Protein AF-A0A973X519-F1 (afdb_monomer)

Structure (mmCIF, N/CA/C/O backbone):
data_AF-A0A973X519-F1
#
_entry.id   AF-A0A973X519-F1
#
loop_
_atom_site.group_PDB
_atom_site.id
_atom_site.type_symbol
_atom_site.label_atom_id
_atom_site.label_alt_id
_atom_site.label_comp_id
_atom_site.label_asym_id
_atom_site.label_entity_id
_atom_site.label_seq_id
_atom_site.pdbx_PDB_ins_code
_atom_site.Cartn_x
_atom_site.Cartn_y
_atom_site.Cartn_z
_atom_site.occupancy
_atom_site.B_iso_or_equiv
_atom_site.auth_seq_id
_atom_site.auth_comp_id
_atom_site.auth_asym_id
_atom_site.auth_atom_id
_atom_site.pdbx_PDB_model_num
ATOM 1 N N . MET A 1 1 ? -62.799 -2.138 -12.308 1.00 40.12 1 MET A N 1
ATOM 2 C CA . MET A 1 1 ? -61.856 -1.007 -12.442 1.00 40.12 1 MET A CA 1
ATOM 3 C C . MET A 1 1 ? -60.571 -1.542 -13.060 1.00 40.12 1 MET A C 1
ATOM 5 O O . MET A 1 1 ? -60.208 -2.663 -12.722 1.00 40.12 1 MET A O 1
ATOM 9 N N . PRO A 1 2 ? -59.975 -0.828 -14.024 1.00 39.62 2 PRO A N 1
ATOM 10 C CA . PRO A 1 2 ? -58.904 -1.334 -14.878 1.00 39.62 2 PRO A CA 1
ATOM 11 C C . PRO A 1 2 ? -57.558 -1.377 -14.144 1.00 39.62 2 PRO A C 1
ATOM 13 O O . PRO A 1 2 ? -57.282 -0.536 -13.290 1.00 39.62 2 PRO A O 1
ATOM 16 N N . ALA A 1 3 ? -56.726 -2.356 -14.501 1.00 38.19 3 ALA A N 1
ATOM 17 C CA . ALA A 1 3 ? -55.327 -2.432 -14.102 1.00 38.19 3 ALA A CA 1
ATOM 18 C C . ALA A 1 3 ? -54.535 -1.301 -14.782 1.00 38.19 3 ALA A C 1
ATOM 20 O O . ALA A 1 3 ? -54.567 -1.167 -16.005 1.00 38.19 3 ALA A O 1
ATOM 21 N N . GLY A 1 4 ? -53.862 -0.472 -13.981 1.00 35.44 4 GLY A N 1
ATOM 22 C CA . GLY A 1 4 ? -52.927 0.545 -14.462 1.00 35.44 4 GLY A CA 1
ATOM 23 C C . GLY A 1 4 ? -51.593 -0.075 -14.908 1.00 35.44 4 GLY A C 1
ATOM 24 O O . GLY A 1 4 ? -51.236 -1.154 -14.430 1.00 35.44 4 GLY A O 1
ATOM 25 N N . PRO A 1 5 ? -50.859 0.576 -15.827 1.00 44.75 5 PRO A N 1
ATOM 26 C CA . PRO A 1 5 ? -49.651 0.025 -16.427 1.00 44.75 5 PRO A CA 1
ATOM 27 C C . PRO A 1 5 ? -48.468 0.043 -15.451 1.00 44.75 5 PRO A C 1
ATOM 29 O O . PRO A 1 5 ? -48.321 0.948 -14.630 1.00 44.75 5 PRO A O 1
ATOM 32 N N . GLY A 1 6 ? -47.649 -1.006 -15.558 1.00 36.41 6 GLY A N 1
ATOM 33 C CA . GLY A 1 6 ? -46.532 -1.328 -14.679 1.00 36.41 6 GLY A CA 1
ATOM 34 C C . GLY A 1 6 ? -45.432 -0.268 -14.604 1.00 36.41 6 GLY A C 1
ATOM 35 O O . GLY A 1 6 ? -45.165 0.476 -15.546 1.00 36.41 6 GLY A O 1
ATOM 36 N N . GLY A 1 7 ? -44.793 -0.238 -13.435 1.00 30.11 7 GLY A N 1
ATOM 37 C CA . GLY A 1 7 ? -43.673 0.634 -13.113 1.00 30.11 7 GLY A CA 1
ATOM 38 C C . GLY A 1 7 ? -42.408 0.336 -13.921 1.00 30.11 7 GLY A C 1
ATOM 39 O O . GLY A 1 7 ? -42.106 -0.802 -14.270 1.00 30.11 7 GLY A O 1
ATOM 40 N N . VAL A 1 8 ? -41.643 1.401 -14.154 1.00 40.38 8 VAL A N 1
ATOM 41 C CA . VAL A 1 8 ? -40.408 1.490 -14.957 1.00 40.38 8 VAL A CA 1
ATOM 42 C C . VAL A 1 8 ? -39.167 0.965 -14.198 1.00 40.38 8 VAL A C 1
ATOM 44 O O . VAL A 1 8 ? -38.039 1.338 -14.487 1.00 40.38 8 VAL A O 1
ATOM 47 N N . PHE A 1 9 ? -39.337 0.067 -13.227 1.00 36.81 9 PHE A N 1
ATOM 48 C CA . PHE A 1 9 ? -38.228 -0.462 -12.420 1.00 36.81 9 PHE A CA 1
ATOM 49 C C . PHE A 1 9 ? -38.252 -1.994 -12.382 1.00 36.81 9 PHE A C 1
ATOM 51 O O . PHE A 1 9 ? -38.554 -2.610 -11.365 1.00 36.81 9 PHE A O 1
ATOM 58 N N . GLY A 1 10 ? -37.945 -2.608 -13.526 1.00 32.31 10 GLY A N 1
ATOM 59 C CA . GLY A 1 10 ? -37.459 -3.990 -13.598 1.00 32.31 10 GLY A CA 1
ATOM 60 C C . GLY A 1 10 ? -35.921 -4.023 -13.628 1.00 32.31 10 GLY A C 1
ATOM 61 O O . GLY A 1 10 ? -35.308 -3.026 -14.017 1.00 32.31 10 GLY A O 1
ATOM 62 N N . PRO A 1 11 ? -35.273 -5.141 -13.242 1.00 35.50 11 PRO A N 1
ATOM 63 C CA . PRO A 1 11 ? -33.820 -5.298 -13.249 1.00 35.50 11 PRO A CA 1
ATOM 64 C C . PRO A 1 11 ? -33.332 -5.449 -14.695 1.00 35.50 11 PRO A C 1
ATOM 66 O O . PRO A 1 11 ? -33.144 -6.545 -15.211 1.00 35.50 11 PRO A O 1
ATOM 69 N N . GLY A 1 12 ? -33.194 -4.319 -15.373 1.00 33.12 12 GLY A N 1
ATOM 70 C CA . GLY A 1 12 ? -32.741 -4.216 -16.751 1.00 33.12 12 GLY A CA 1
ATOM 71 C C . GLY A 1 12 ? -31.972 -2.919 -16.916 1.00 33.12 12 GLY A C 1
ATOM 72 O O . GLY A 1 12 ? -32.432 -2.002 -17.588 1.00 33.12 12 GLY A O 1
ATOM 73 N N . GLY A 1 13 ? -30.813 -2.822 -16.259 1.00 36.00 13 GLY A N 1
ATOM 74 C CA . GLY A 1 13 ? -29.811 -1.843 -16.671 1.00 36.00 13 GLY A CA 1
ATOM 75 C C . GLY A 1 13 ? -29.413 -2.109 -18.131 1.00 36.00 13 GLY A C 1
ATOM 76 O O . GLY A 1 13 ? -29.523 -3.255 -18.578 1.00 36.00 13 GLY A O 1
ATOM 77 N N . PRO A 1 14 ? -28.994 -1.084 -18.894 1.00 38.59 14 PRO A N 1
ATOM 78 C CA . PRO A 1 14 ? -28.621 -1.244 -20.295 1.00 38.59 14 PRO A CA 1
ATOM 79 C C . PRO A 1 14 ? -27.597 -2.372 -20.432 1.00 38.59 14 PRO A C 1
ATOM 81 O O . PRO A 1 14 ? -26.503 -2.307 -19.872 1.00 38.59 14 PRO A O 1
ATOM 84 N N . GLY A 1 15 ? -27.994 -3.430 -21.141 1.00 37.59 15 GLY A N 1
ATOM 85 C CA . GLY A 1 15 ? -27.147 -4.575 -21.424 1.00 37.59 15 GLY A CA 1
ATOM 86 C C . GLY A 1 15 ? -25.959 -4.122 -22.256 1.00 37.59 15 GLY A C 1
ATOM 87 O O . GLY A 1 15 ? -26.078 -3.918 -23.462 1.00 37.59 15 GLY A O 1
ATOM 88 N N . VAL A 1 16 ? -24.815 -3.948 -21.605 1.00 51.56 16 VAL A N 1
ATOM 89 C CA . VAL A 1 16 ? -23.528 -3.879 -22.287 1.00 51.56 16 VAL A CA 1
ATOM 90 C C . VAL A 1 16 ? -23.300 -5.243 -22.931 1.00 51.56 16 VAL A C 1
ATOM 92 O O . VAL A 1 16 ? -23.074 -6.240 -22.247 1.00 51.56 16 VAL A O 1
ATOM 95 N N . GLY A 1 17 ? -23.453 -5.302 -24.255 1.00 53.38 17 GLY A N 1
ATOM 96 C CA . GLY A 1 17 ? -23.062 -6.466 -25.045 1.00 53.38 17 GLY A CA 1
ATOM 97 C C . GLY A 1 17 ? -21.564 -6.771 -24.890 1.00 53.38 17 GLY A C 1
ATOM 98 O O . GLY A 1 17 ? -20.831 -5.987 -24.281 1.00 53.38 17 GLY A O 1
ATOM 99 N N . PRO A 1 18 ? -21.085 -7.909 -25.422 1.00 56.91 18 PRO A N 1
ATOM 100 C CA . PRO A 1 18 ? -19.665 -8.239 -25.384 1.00 56.91 18 PRO A CA 1
ATOM 101 C C . PRO A 1 18 ? -18.844 -7.106 -26.015 1.00 56.91 18 PRO A C 1
ATOM 103 O O . PRO A 1 18 ? -19.082 -6.725 -27.159 1.00 56.91 18 PRO A O 1
ATOM 106 N N . ILE A 1 19 ? -17.896 -6.567 -25.245 1.00 60.03 19 ILE A N 1
ATOM 107 C CA . ILE A 1 19 ? -16.986 -5.502 -25.678 1.00 60.03 19 ILE A CA 1
ATOM 108 C C . ILE A 1 19 ? -16.153 -6.033 -26.845 1.00 60.03 19 ILE A C 1
ATOM 110 O O . ILE A 1 19 ? -15.500 -7.073 -26.724 1.00 60.03 19 ILE A O 1
ATOM 114 N N . THR A 1 20 ? -16.172 -5.331 -27.975 1.00 70.75 20 THR A N 1
ATOM 115 C CA . THR A 1 20 ? -15.393 -5.718 -29.155 1.00 70.75 20 THR A CA 1
ATOM 116 C C . THR A 1 20 ? -13.989 -5.103 -29.124 1.00 70.75 20 THR A C 1
ATOM 118 O O . THR A 1 20 ? -13.717 -4.136 -28.409 1.00 70.75 20 THR A O 1
ATOM 121 N N . GLY A 1 21 ? -13.070 -5.632 -29.938 1.00 62.91 21 GLY A N 1
ATOM 122 C CA . GLY A 1 21 ? -11.735 -5.039 -30.102 1.00 62.91 21 GLY A CA 1
ATOM 123 C C . GLY A 1 21 ? -11.751 -3.622 -30.703 1.00 62.91 21 GLY A C 1
ATOM 124 O O . GLY A 1 21 ? -10.804 -2.861 -30.501 1.00 62.91 21 GLY A O 1
ATOM 125 N N . GLU A 1 22 ? -12.817 -3.238 -31.411 1.00 68.69 22 GLU A N 1
ATOM 126 C CA . GLU A 1 22 ? -12.982 -1.889 -31.971 1.00 68.69 22 GLU A CA 1
ATOM 127 C C . GLU A 1 22 ? -13.436 -0.878 -30.917 1.00 68.69 22 GLU A C 1
ATOM 129 O O . GLU A 1 22 ? -12.896 0.230 -30.879 1.00 68.69 22 GLU A O 1
ATOM 134 N N . ASP A 1 23 ? -14.331 -1.279 -30.007 1.00 63.84 23 ASP A N 1
ATOM 135 C CA . ASP A 1 23 ? -14.701 -0.472 -28.835 1.00 63.84 23 ASP A CA 1
ATOM 136 C C . ASP A 1 23 ? -13.464 -0.174 -27.986 1.00 63.84 23 ASP A C 1
ATOM 138 O O . ASP A 1 23 ? -13.232 0.962 -27.578 1.00 63.84 23 ASP A O 1
ATOM 142 N N . LEU A 1 24 ? -12.603 -1.181 -27.813 1.00 59.28 24 LEU A N 1
ATOM 143 C CA . LEU A 1 24 ? -11.332 -1.041 -27.116 1.00 59.28 24 LEU A CA 1
ATOM 144 C C . LEU A 1 24 ? -10.397 -0.041 -27.800 1.00 59.28 24 LEU A C 1
ATOM 146 O O . LEU A 1 24 ? -9.853 0.847 -27.143 1.00 59.28 24 LEU A O 1
ATOM 150 N N . LYS A 1 25 ? -10.190 -0.177 -29.114 1.00 62.16 25 LYS A N 1
ATOM 151 C CA . LYS A 1 25 ? -9.314 0.731 -29.862 1.00 62.16 25 LYS A CA 1
ATOM 152 C C . LYS A 1 25 ? -9.811 2.170 -29.750 1.00 62.16 25 LYS A C 1
ATOM 154 O O . LYS A 1 25 ? -9.000 3.066 -29.543 1.00 62.16 25 LYS A O 1
ATOM 159 N N . LYS A 1 26 ? -11.131 2.366 -29.809 1.00 67.88 26 LYS A N 1
ATOM 160 C CA . LYS A 1 26 ? -11.778 3.667 -29.639 1.00 67.88 26 LYS A CA 1
ATOM 161 C C . LYS A 1 26 ? -11.573 4.230 -28.228 1.00 67.88 26 LYS A C 1
ATOM 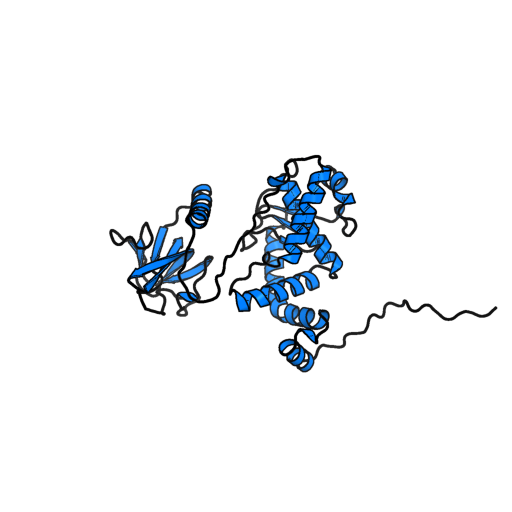163 O O . LYS A 1 26 ? -11.183 5.389 -28.111 1.00 67.88 26 LYS A O 1
ATOM 168 N N . CYS A 1 27 ? -11.713 3.406 -27.186 1.00 60.91 27 CYS A N 1
ATOM 169 C CA . CYS A 1 27 ? -11.446 3.812 -25.801 1.00 60.91 27 CYS A CA 1
ATOM 170 C C . CYS A 1 27 ? -9.983 4.165 -25.537 1.00 60.91 27 CYS A C 1
ATOM 172 O O . CYS A 1 27 ? -9.704 5.096 -24.790 1.00 60.91 27 CYS A O 1
ATOM 174 N N . LEU A 1 28 ? -9.041 3.437 -26.138 1.00 57.31 28 LEU A N 1
ATOM 175 C CA . LEU A 1 28 ? -7.616 3.730 -25.987 1.00 57.31 28 LEU A CA 1
ATOM 176 C C . LEU A 1 28 ? -7.222 5.037 -26.688 1.00 57.31 28 LEU A C 1
ATOM 178 O O . LEU A 1 28 ? -6.307 5.718 -26.236 1.00 57.31 28 LEU A O 1
ATOM 182 N N . THR A 1 29 ? -7.905 5.392 -27.780 1.00 61.47 29 THR A N 1
ATOM 183 C CA . THR A 1 29 ? -7.652 6.641 -28.515 1.00 61.47 29 THR A CA 1
ATOM 184 C C . THR A 1 29 ? -8.408 7.850 -27.968 1.00 61.47 29 THR A C 1
ATOM 186 O O . THR A 1 29 ? -7.929 8.968 -28.128 1.00 61.47 29 THR A O 1
ATOM 189 N N . ASP A 1 30 ? -9.563 7.645 -27.332 1.00 63.66 30 ASP A N 1
ATOM 190 C CA . ASP A 1 30 ? -10.366 8.699 -26.704 1.00 63.66 30 ASP A CA 1
ATOM 191 C C . ASP A 1 30 ? -11.003 8.188 -25.394 1.00 63.66 30 ASP A C 1
ATOM 193 O O . ASP A 1 30 ? -12.165 7.758 -25.383 1.00 63.66 30 ASP A O 1
ATOM 197 N N . PRO A 1 31 ? -10.254 8.222 -24.274 1.00 56.22 31 PRO A N 1
ATOM 198 C CA . PRO A 1 31 ? -10.696 7.692 -22.982 1.00 56.22 31 PRO A CA 1
ATOM 199 C C . PRO A 1 31 ? -11.967 8.352 -22.438 1.00 56.22 31 PRO A C 1
ATOM 201 O O . PRO A 1 31 ? -12.719 7.719 -21.699 1.00 56.22 31 PRO A O 1
ATOM 204 N N . ASN A 1 32 ? -12.233 9.603 -22.826 1.00 60.50 32 ASN A N 1
ATOM 205 C CA . ASN A 1 32 ? -13.407 10.358 -22.385 1.00 60.50 32 ASN A CA 1
ATOM 206 C C . ASN A 1 32 ? -14.695 9.911 -23.095 1.00 60.50 32 ASN A C 1
ATOM 208 O O . ASN A 1 32 ? -15.791 10.238 -22.642 1.00 60.50 32 ASN A O 1
ATOM 212 N N . SER A 1 33 ? -14.576 9.171 -24.202 1.00 63.31 33 SER A N 1
ATOM 213 C CA . SER A 1 33 ? -15.715 8.699 -24.999 1.00 63.31 33 SER A CA 1
ATOM 214 C C . SER A 1 33 ? -16.312 7.373 -24.521 1.00 63.31 33 SER A C 1
ATOM 216 O O . SER A 1 33 ? -17.356 6.953 -25.025 1.00 63.31 33 SER A O 1
ATOM 218 N N . CYS A 1 34 ? -15.678 6.709 -23.553 1.00 66.38 34 CYS A N 1
ATOM 219 C CA . CYS A 1 34 ? -16.103 5.397 -23.089 1.00 66.38 34 CYS A CA 1
ATOM 220 C C . CYS A 1 34 ? -16.817 5.456 -21.746 1.00 66.38 34 CYS A C 1
ATOM 222 O O . CYS A 1 34 ? -16.384 6.125 -20.810 1.00 66.38 34 CYS A O 1
ATOM 224 N N . ALA A 1 35 ? -17.897 4.679 -21.627 1.00 66.12 35 ALA A N 1
ATOM 225 C CA . ALA A 1 35 ? -18.466 4.382 -20.324 1.00 66.12 35 ALA A CA 1
ATOM 226 C C . ALA A 1 35 ? -17.362 3.751 -19.460 1.00 66.12 35 ALA A C 1
ATOM 228 O O . ALA A 1 35 ? -16.699 2.807 -19.898 1.00 66.12 35 ALA A O 1
ATOM 229 N N . SER A 1 36 ? -17.169 4.257 -18.241 1.00 56.56 36 SER A N 1
ATOM 230 C CA . SER A 1 36 ? -16.150 3.787 -17.284 1.00 56.56 36 SER A CA 1
ATOM 231 C C . SER A 1 36 ? -16.154 2.262 -17.099 1.00 56.56 36 SER A C 1
ATOM 233 O O . SER A 1 36 ? -15.118 1.649 -16.839 1.00 56.56 36 SER A O 1
ATOM 235 N N . VAL A 1 37 ? -17.308 1.632 -17.320 1.00 56.56 37 VAL A N 1
ATOM 236 C CA . VAL A 1 37 ? -17.537 0.182 -17.290 1.00 56.56 37 VAL A CA 1
ATOM 237 C C . VAL A 1 37 ? -16.765 -0.580 -18.387 1.00 56.56 37 VAL A C 1
ATOM 239 O O . VAL A 1 37 ? -16.292 -1.685 -18.143 1.00 56.56 37 VAL A O 1
ATOM 242 N N . VAL A 1 38 ? -16.578 -0.003 -19.581 1.00 59.12 38 VAL A N 1
ATOM 243 C CA . VAL A 1 38 ? -15.880 -0.654 -20.712 1.00 59.12 38 VAL A CA 1
ATOM 244 C C . VAL A 1 38 ? -14.365 -0.641 -20.507 1.00 59.12 38 VAL A C 1
ATOM 246 O O . VAL A 1 38 ? -13.699 -1.664 -20.673 1.00 59.12 38 VAL A O 1
ATOM 249 N N . VAL A 1 39 ? -13.823 0.503 -20.080 1.00 57.28 39 VAL A N 1
ATOM 250 C CA . VAL A 1 39 ? -12.389 0.656 -19.792 1.00 57.28 39 VAL A CA 1
ATOM 251 C C . VAL A 1 39 ? -11.988 -0.203 -18.593 1.00 57.28 39 VAL A C 1
ATOM 253 O O . VAL A 1 39 ? -10.985 -0.909 -18.663 1.00 57.28 39 VAL A O 1
ATOM 256 N N . SER A 1 40 ? -12.795 -0.214 -17.526 1.00 59.06 40 SER A N 1
ATOM 257 C CA . SER A 1 40 ? -12.527 -1.036 -16.339 1.00 59.06 40 SER A CA 1
ATOM 258 C C . SER A 1 40 ? -12.652 -2.535 -16.620 1.00 59.06 40 SER A C 1
ATOM 260 O O . SER A 1 40 ? -11.792 -3.293 -16.183 1.00 59.06 40 SER A O 1
ATOM 262 N N . GLY A 1 41 ? -13.646 -2.973 -17.400 1.00 65.56 41 GLY A N 1
ATOM 263 C CA . GLY A 1 41 ? -13.820 -4.386 -17.749 1.00 65.56 41 GLY A CA 1
ATOM 264 C C . GLY A 1 41 ? -12.641 -4.966 -18.538 1.00 65.56 41 GLY A C 1
ATOM 265 O O . GLY A 1 41 ? -12.122 -6.029 -18.189 1.00 65.56 41 GLY A O 1
ATOM 266 N N . PHE A 1 42 ? -12.169 -4.255 -19.567 1.00 68.00 42 PHE A N 1
ATOM 267 C CA . PHE A 1 42 ? -11.021 -4.713 -20.353 1.00 68.00 42 PHE A CA 1
ATOM 268 C C . PHE A 1 42 ? -9.701 -4.577 -19.590 1.00 68.00 42 PHE A C 1
ATOM 270 O O . PHE A 1 42 ? -8.941 -5.546 -19.531 1.00 68.00 42 PHE A O 1
ATOM 277 N N . ALA A 1 43 ? -9.434 -3.413 -18.984 1.00 64.88 43 ALA A N 1
ATOM 278 C CA . ALA A 1 43 ? -8.202 -3.197 -18.227 1.00 64.88 43 ALA A CA 1
ATOM 279 C C . ALA A 1 43 ? -8.058 -4.249 -17.125 1.00 64.88 43 ALA A C 1
ATOM 281 O O . ALA A 1 43 ? -6.990 -4.844 -16.990 1.00 64.88 43 ALA A O 1
ATOM 282 N N . TYR A 1 44 ? -9.159 -4.557 -16.428 1.00 69.38 44 TYR A N 1
ATOM 283 C CA . TYR A 1 44 ? -9.194 -5.641 -15.459 1.00 69.38 44 TYR A CA 1
ATOM 284 C C . TYR A 1 44 ? -8.869 -6.987 -16.100 1.00 69.38 44 TYR A C 1
ATOM 286 O O . TYR A 1 44 ? -8.023 -7.686 -15.574 1.00 69.38 44 TYR A O 1
ATOM 294 N N . SER A 1 45 ? -9.456 -7.355 -17.244 1.00 74.19 45 SER A N 1
ATOM 295 C CA . SER A 1 45 ? -9.190 -8.662 -17.874 1.00 74.19 45 SER A CA 1
ATOM 296 C C . SER A 1 45 ? -7.713 -8.905 -18.225 1.00 74.19 45 SER A C 1
ATOM 298 O O . SER A 1 45 ? -7.239 -10.034 -18.114 1.00 74.19 45 SER A O 1
ATOM 300 N N . VAL A 1 46 ? -6.970 -7.853 -18.588 1.00 72.44 46 VAL A N 1
ATOM 301 C CA . VAL A 1 46 ? -5.536 -7.943 -18.909 1.00 72.44 46 VAL A CA 1
ATOM 302 C C . VAL A 1 46 ? -4.693 -8.148 -17.650 1.00 72.44 46 VAL A C 1
ATOM 304 O O . VAL A 1 46 ? -3.728 -8.911 -17.669 1.00 72.44 46 VAL A O 1
ATOM 307 N N . VAL A 1 47 ? -5.054 -7.485 -16.549 1.00 69.62 47 VAL A N 1
ATOM 308 C CA . VAL A 1 47 ? -4.315 -7.568 -15.277 1.00 69.62 47 VAL A CA 1
ATOM 309 C C . VAL A 1 47 ? -4.883 -8.611 -14.317 1.00 69.62 47 VAL A C 1
ATOM 311 O O . VAL A 1 47 ? -4.253 -8.893 -13.302 1.00 69.62 47 VAL A O 1
ATOM 314 N N . ALA A 1 48 ? -6.038 -9.204 -14.626 1.00 78.00 48 ALA A N 1
ATOM 315 C CA . ALA A 1 48 ? -6.764 -10.121 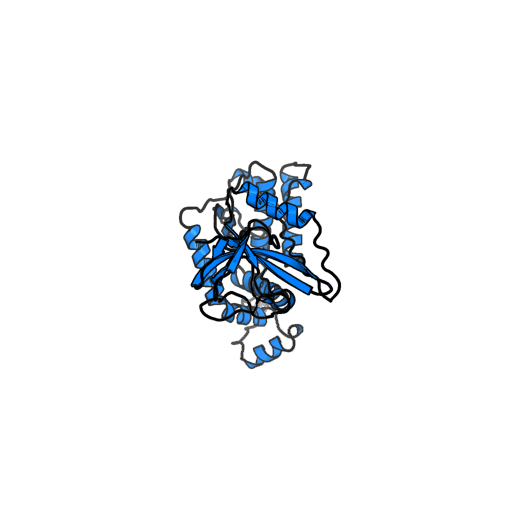-13.754 1.00 78.00 48 ALA A CA 1
ATOM 316 C C . ALA A 1 48 ? -5.888 -11.282 -13.275 1.00 78.00 48 ALA A C 1
ATOM 318 O O . ALA A 1 48 ? -5.887 -11.516 -12.075 1.00 78.00 48 ALA A O 1
ATOM 319 N N . PRO A 1 49 ? -5.059 -11.939 -14.114 1.00 75.44 49 PRO A N 1
ATOM 320 C CA . PRO A 1 49 ? -4.171 -12.992 -13.622 1.00 75.44 49 PRO A CA 1
ATOM 321 C C . PRO A 1 49 ? -3.162 -12.502 -12.571 1.00 75.44 49 PRO A C 1
ATOM 323 O O . PRO A 1 49 ? -2.899 -13.203 -11.599 1.00 75.44 49 PRO A O 1
ATOM 326 N N . ILE A 1 50 ? -2.615 -11.292 -12.743 1.00 71.50 50 ILE A N 1
ATOM 327 C CA . ILE A 1 50 ? -1.655 -10.687 -11.806 1.00 71.50 50 ILE A CA 1
ATOM 328 C C . ILE A 1 50 ? -2.368 -10.311 -10.506 1.00 71.50 50 ILE A C 1
ATOM 330 O O . ILE A 1 50 ? -1.879 -10.605 -9.418 1.00 71.50 50 ILE A O 1
ATOM 334 N N . VAL A 1 51 ? -3.544 -9.694 -10.629 1.00 77.94 51 VAL A N 1
ATOM 335 C CA . VAL A 1 51 ? -4.413 -9.352 -9.503 1.00 77.94 51 VAL A CA 1
ATOM 336 C C . VAL A 1 51 ? -4.796 -10.603 -8.725 1.00 77.94 51 VAL A C 1
ATOM 338 O O . VAL A 1 51 ? -4.598 -10.640 -7.521 1.00 77.94 51 VAL A O 1
ATOM 341 N N . ASP A 1 52 ? -5.294 -11.640 -9.388 1.00 81.38 52 ASP A N 1
ATOM 342 C CA . ASP A 1 52 ? -5.738 -12.877 -8.749 1.00 81.38 52 ASP A CA 1
ATOM 343 C C . ASP A 1 52 ? -4.566 -13.597 -8.068 1.00 81.38 52 ASP A C 1
ATOM 345 O O . ASP A 1 52 ? -4.714 -14.096 -6.952 1.00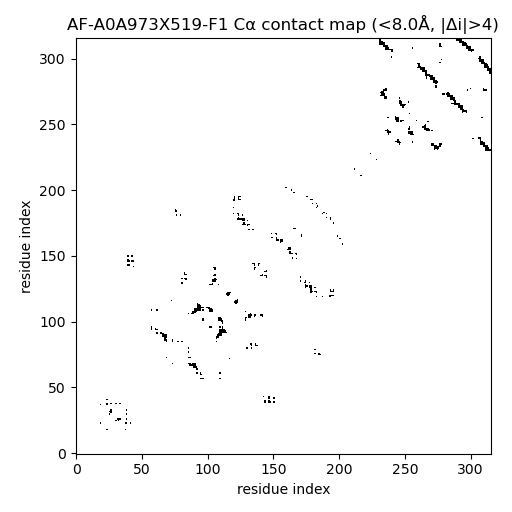 81.38 52 ASP A O 1
ATOM 349 N N . GLN A 1 53 ? -3.374 -13.590 -8.678 1.00 78.25 53 GLN A N 1
ATOM 350 C CA . GLN A 1 53 ? -2.159 -14.101 -8.042 1.00 78.25 53 GLN A CA 1
ATOM 351 C C . GLN A 1 53 ? -1.795 -13.297 -6.785 1.00 78.25 53 GLN A C 1
ATOM 353 O O . GLN A 1 53 ? -1.458 -13.885 -5.756 1.00 78.25 53 GLN A O 1
ATOM 358 N N . TYR A 1 54 ? -1.885 -11.968 -6.845 1.00 82.25 54 TYR A N 1
ATOM 359 C CA . TYR A 1 54 ? -1.620 -11.095 -5.706 1.00 82.25 54 TYR A CA 1
ATOM 360 C C . TYR A 1 54 ? -2.650 -11.277 -4.581 1.00 82.25 54 TYR A C 1
ATOM 362 O O . TYR A 1 54 ? -2.279 -11.435 -3.418 1.00 82.25 54 TYR A O 1
ATOM 370 N N . LEU A 1 55 ? -3.938 -11.365 -4.922 1.00 87.25 55 LEU A N 1
ATOM 371 C CA . LEU A 1 55 ? -5.019 -11.675 -3.987 1.00 87.25 55 LEU A CA 1
ATOM 372 C C . LEU A 1 55 ? -4.797 -13.034 -3.323 1.00 87.25 55 LEU A C 1
ATOM 374 O O . LEU A 1 55 ? -4.862 -13.137 -2.101 1.00 87.25 55 LEU A O 1
ATOM 378 N N . SER A 1 56 ? -4.465 -14.064 -4.106 1.00 87.25 56 SER A N 1
ATOM 379 C CA . SER A 1 56 ? -4.152 -15.392 -3.578 1.00 87.25 56 SER A CA 1
ATOM 380 C C . SER A 1 56 ? -2.948 -15.363 -2.633 1.00 87.25 56 SER A C 1
ATOM 382 O O . SER A 1 56 ? -2.944 -16.082 -1.633 1.00 87.25 56 SER A O 1
ATOM 384 N N . TYR A 1 57 ? -1.934 -14.546 -2.925 1.00 89.06 57 TYR A N 1
ATOM 385 C CA . TYR A 1 57 ? -0.766 -14.362 -2.066 1.00 89.06 57 TYR A CA 1
ATOM 386 C C . TYR A 1 57 ? -1.131 -13.706 -0.724 1.00 89.06 57 TYR A C 1
ATOM 388 O O . TYR A 1 57 ? -0.733 -14.208 0.330 1.00 89.06 57 TYR A O 1
ATOM 396 N N . LEU A 1 58 ? -1.933 -12.636 -0.735 1.00 92.00 58 LEU A N 1
ATOM 397 C CA . LEU A 1 58 ? -2.416 -11.985 0.489 1.00 92.00 58 LEU A CA 1
ATOM 398 C C . LEU A 1 58 ? -3.313 -12.920 1.314 1.00 92.00 58 LEU A C 1
ATOM 400 O O . LEU A 1 58 ? -3.114 -13.079 2.519 1.00 92.00 58 LEU A O 1
ATOM 404 N N . GLN A 1 59 ? -4.267 -13.589 0.663 1.00 96.19 59 GLN A N 1
ATOM 405 C CA . GLN A 1 59 ? -5.189 -14.524 1.312 1.00 96.19 59 GLN A CA 1
ATOM 406 C C . GLN A 1 59 ? -4.459 -15.724 1.925 1.00 96.19 59 GLN A C 1
ATOM 408 O O . GLN A 1 59 ? -4.795 -16.137 3.034 1.00 96.19 59 GLN A O 1
ATOM 413 N N . GLY A 1 60 ? -3.431 -16.247 1.250 1.00 96.75 60 GLY A N 1
ATOM 414 C CA . GLY A 1 60 ? -2.588 -17.319 1.778 1.00 96.75 60 GLY A CA 1
ATOM 415 C C . GLY A 1 60 ? -1.858 -16.919 3.063 1.00 96.75 60 GLY A C 1
ATOM 416 O O . GLY A 1 60 ? -1.818 -17.699 4.010 1.00 96.75 60 GLY A O 1
ATOM 417 N N . GLN A 1 61 ? -1.342 -15.688 3.139 1.00 97.50 61 GLN A N 1
ATOM 418 C CA . GLN A 1 61 ? -0.708 -15.166 4.356 1.00 97.50 61 GLN A CA 1
ATOM 419 C C . GLN A 1 61 ? -1.702 -14.894 5.490 1.00 97.50 61 GLN A C 1
ATOM 421 O O . GLN A 1 61 ? -1.353 -15.044 6.664 1.00 97.50 61 GLN A O 1
ATOM 426 N N . ALA A 1 62 ? -2.916 -14.458 5.149 1.00 98.12 62 ALA A N 1
ATOM 427 C CA . ALA A 1 62 ? -3.968 -14.142 6.109 1.00 98.12 62 ALA A CA 1
ATOM 428 C C . ALA A 1 62 ? -4.699 -15.388 6.639 1.00 98.12 62 ALA A C 1
ATOM 430 O O . ALA A 1 62 ? -5.396 -15.313 7.655 1.00 98.12 62 ALA A O 1
ATOM 431 N N . ALA A 1 63 ? -4.538 -16.544 5.988 1.00 97.38 63 ALA A N 1
ATOM 432 C CA . ALA A 1 63 ? -5.105 -17.806 6.442 1.00 97.38 63 ALA A CA 1
ATOM 433 C C . ALA A 1 63 ? -4.673 -18.111 7.890 1.00 97.38 63 ALA A C 1
ATOM 435 O O . ALA A 1 63 ? -3.490 -18.169 8.213 1.00 97.38 63 ALA A O 1
ATOM 436 N N . GLY A 1 64 ? -5.653 -18.271 8.784 1.00 97.69 64 GLY A N 1
ATOM 437 C CA . GLY A 1 64 ? -5.418 -18.479 10.218 1.00 97.69 64 GLY A CA 1
ATOM 438 C C . GLY A 1 64 ? -5.083 -17.217 11.029 1.00 97.69 64 GLY A C 1
ATOM 439 O O . GLY A 1 64 ? -4.938 -17.323 12.242 1.00 97.69 64 GLY A O 1
ATOM 440 N N . LYS A 1 65 ? -4.995 -16.033 10.403 1.00 98.06 65 LYS A N 1
ATOM 441 C CA . LYS A 1 65 ? -4.727 -14.741 11.070 1.00 98.06 65 LYS A CA 1
ATOM 442 C C . LYS A 1 65 ? -5.935 -13.800 11.133 1.00 98.06 65 LYS A C 1
ATOM 444 O O . LYS A 1 65 ? -5.830 -12.723 11.720 1.00 98.06 65 LYS A O 1
ATOM 449 N N . TRP A 1 66 ? -7.052 -14.183 10.514 1.00 98.44 66 TRP A N 1
ATOM 450 C CA . TRP A 1 66 ? -8.263 -13.368 10.466 1.00 98.44 66 TRP A CA 1
ATOM 451 C C . TRP A 1 66 ? -8.828 -13.090 11.859 1.00 98.44 66 TRP A C 1
ATOM 453 O O . TRP A 1 66 ? -9.060 -14.004 12.647 1.00 98.44 66 TRP A O 1
ATOM 463 N N . GLN A 1 67 ? -9.100 -11.817 12.114 1.00 98.62 67 GLN A N 1
ATOM 464 C CA . GLN A 1 67 ? -9.724 -11.298 13.321 1.00 98.62 67 GLN A CA 1
ATOM 465 C C . GLN A 1 67 ? -10.942 -10.456 12.934 1.00 98.62 67 GLN A C 1
ATOM 467 O O . GLN A 1 67 ? -10.921 -9.743 11.930 1.00 98.62 67 GLN A O 1
ATOM 472 N N . SER A 1 68 ? -12.003 -10.533 13.732 1.00 98.50 68 SER A N 1
ATOM 473 C CA . SER A 1 68 ? -13.138 -9.610 13.642 1.00 98.50 68 SER A CA 1
ATOM 474 C C . SER A 1 68 ? -12.798 -8.288 14.321 1.00 98.50 68 SER A C 1
ATOM 476 O O . SER A 1 68 ? -12.011 -8.259 15.270 1.00 98.50 68 SER A O 1
ATOM 478 N N . LEU A 1 69 ? -13.421 -7.196 13.876 1.00 98.19 69 LEU A N 1
ATOM 479 C CA . LEU A 1 69 ? -13.332 -5.930 14.600 1.00 98.19 69 LEU A CA 1
ATOM 480 C C . LEU A 1 69 ? -13.920 -6.086 16.015 1.00 98.19 69 LEU A C 1
ATOM 482 O O . LEU A 1 69 ? -14.966 -6.722 16.166 1.00 98.19 69 LEU A O 1
ATOM 486 N N . PRO A 1 70 ? -13.287 -5.523 17.063 1.00 98.12 70 PRO A N 1
ATOM 487 C CA . PRO A 1 70 ? -13.854 -5.579 18.403 1.00 98.12 70 PRO A CA 1
ATOM 488 C C . PRO A 1 70 ? -15.212 -4.882 18.465 1.00 98.12 70 PRO A C 1
ATOM 490 O O . PRO A 1 70 ? -15.377 -3.778 17.947 1.00 98.12 70 PRO A O 1
ATOM 493 N N . GLU A 1 71 ? -16.156 -5.479 19.186 1.00 98.06 71 GLU A N 1
ATOM 494 C CA . GLU A 1 71 ? -17.517 -4.950 19.333 1.00 98.06 71 GLU A CA 1
ATOM 495 C C . GLU A 1 71 ? -17.526 -3.525 19.917 1.00 98.06 71 GLU A C 1
ATOM 497 O O . GLU A 1 71 ? -18.311 -2.670 19.513 1.00 98.06 71 GLU A O 1
ATOM 502 N N . SER A 1 72 ? -16.592 -3.218 20.822 1.00 97.00 72 SER A N 1
ATOM 503 C CA . SER A 1 72 ? -16.410 -1.866 21.363 1.00 97.00 72 SER A CA 1
ATOM 504 C C . SER A 1 72 ? -15.997 -0.842 20.303 1.00 97.00 72 SER A C 1
ATOM 506 O O . SER A 1 72 ? -16.391 0.316 20.395 1.00 97.00 72 SER A O 1
ATOM 508 N N . VAL A 1 73 ? -15.229 -1.253 19.292 1.00 97.62 73 VAL A N 1
ATOM 509 C CA . VAL A 1 73 ? -14.834 -0.396 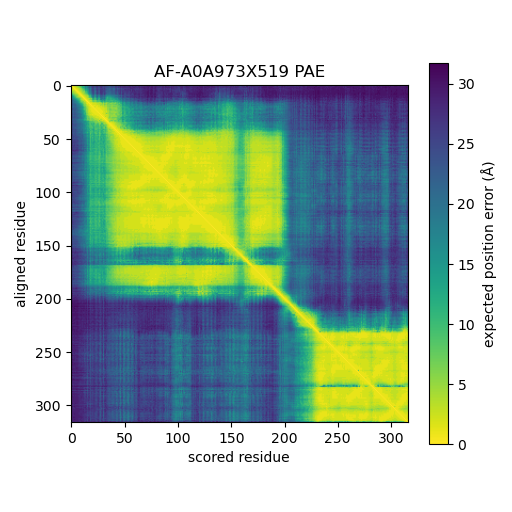18.167 1.00 97.62 73 VAL A CA 1
ATOM 510 C C . VAL A 1 73 ? -16.018 -0.205 17.226 1.00 97.62 73 VAL A C 1
ATOM 512 O O . VAL A 1 73 ? -16.347 0.936 16.905 1.00 97.62 73 VAL A O 1
ATOM 515 N N . ILE A 1 74 ? -16.696 -1.296 16.844 1.00 98.06 74 ILE A N 1
ATOM 516 C CA . ILE A 1 74 ? -17.868 -1.260 15.955 1.00 98.06 74 ILE A CA 1
ATOM 517 C C . ILE A 1 74 ? -18.928 -0.302 16.503 1.00 98.06 74 ILE A C 1
ATOM 519 O O . ILE A 1 74 ? -19.336 0.617 15.797 1.00 98.06 74 ILE A O 1
ATOM 523 N N . ASN A 1 75 ? -19.311 -0.453 17.774 1.00 97.38 75 ASN A N 1
ATOM 524 C CA . ASN A 1 75 ? -20.351 0.369 18.398 1.00 97.38 75 ASN A CA 1
ATOM 525 C C . ASN A 1 75 ? -20.047 1.873 18.367 1.00 97.38 75 ASN A C 1
ATOM 527 O O . ASN A 1 75 ? -20.969 2.685 18.299 1.00 97.38 75 ASN A O 1
ATOM 531 N N . ILE A 1 76 ? -18.768 2.254 18.400 1.00 96.31 76 ILE A N 1
ATOM 532 C CA . ILE A 1 76 ? -18.367 3.660 18.332 1.00 96.31 76 ILE A CA 1
ATOM 533 C C . ILE A 1 76 ? -18.404 4.159 16.888 1.00 96.31 76 ILE A C 1
ATOM 535 O O . ILE A 1 76 ? -18.945 5.231 16.633 1.00 96.31 76 ILE A O 1
ATOM 539 N N . ILE A 1 77 ? -17.838 3.412 15.934 1.00 97.44 77 ILE A N 1
ATOM 540 C CA . ILE A 1 77 ? -17.588 3.935 14.581 1.00 97.44 77 ILE A CA 1
ATOM 541 C C . ILE A 1 77 ? -18.708 3.649 13.575 1.00 97.44 77 ILE A C 1
ATOM 543 O O . ILE A 1 77 ? -18.799 4.359 12.572 1.00 97.44 77 ILE A O 1
ATOM 547 N N . ALA A 1 78 ? -19.574 2.662 13.828 1.00 97.38 78 ALA A N 1
ATOM 548 C CA . ALA A 1 78 ? -20.660 2.262 12.927 1.00 97.38 78 ALA A CA 1
ATOM 549 C C . ALA A 1 78 ? -21.527 3.430 12.415 1.00 97.38 78 ALA A C 1
ATOM 551 O O . ALA A 1 78 ? -21.798 3.464 11.213 1.00 97.38 78 ALA A O 1
ATOM 552 N N . PRO A 1 79 ? -21.881 4.457 13.222 1.00 96.25 79 PRO A N 1
ATOM 553 C CA . PRO A 1 79 ? -22.644 5.607 12.729 1.00 96.25 79 PRO A CA 1
ATOM 554 C C . PRO A 1 79 ? -21.981 6.381 11.576 1.00 96.25 79 PRO A C 1
ATOM 556 O O . PRO A 1 79 ? -22.655 7.138 10.879 1.00 96.25 79 PRO A O 1
ATOM 559 N N . LYS A 1 80 ? -20.665 6.232 11.365 1.00 96.94 80 LYS A N 1
ATOM 560 C CA . LYS A 1 80 ? -19.929 6.876 10.263 1.00 96.94 80 LYS A CA 1
ATOM 561 C C . LYS A 1 80 ? -19.827 6.000 9.017 1.00 96.94 80 LYS A C 1
ATOM 563 O O . LYS A 1 80 ? -19.485 6.545 7.968 1.00 96.94 80 LYS A O 1
ATOM 568 N N . TYR A 1 81 ? -20.143 4.710 9.093 1.00 97.12 81 TYR A N 1
ATOM 569 C CA . TYR A 1 81 ? -20.011 3.755 7.987 1.00 97.12 81 TYR A CA 1
ATOM 570 C C . TYR A 1 81 ? -21.347 3.068 7.653 1.00 97.12 81 TYR A C 1
ATOM 572 O O . TYR A 1 81 ? -21.432 1.849 7.726 1.00 97.12 81 TYR A O 1
ATOM 580 N N . PRO A 1 82 ? -22.403 3.810 7.263 1.00 96.94 82 PRO A N 1
ATOM 581 C CA . PRO A 1 82 ? -23.710 3.212 6.967 1.00 96.94 82 PRO A CA 1
ATOM 582 C C . PRO A 1 82 ? -23.733 2.364 5.682 1.00 96.94 82 PRO A C 1
ATOM 584 O O . PRO A 1 82 ? -24.669 1.600 5.471 1.00 96.94 82 PRO A O 1
ATOM 587 N N . ASP A 1 83 ? -22.727 2.513 4.815 1.00 96.69 83 ASP A N 1
ATOM 588 C CA . ASP A 1 83 ? -22.665 1.880 3.490 1.00 96.69 83 ASP A CA 1
ATOM 589 C C . ASP A 1 83 ? -22.055 0.460 3.510 1.00 96.69 83 ASP A C 1
ATOM 591 O O . ASP A 1 83 ? -22.000 -0.205 2.471 1.00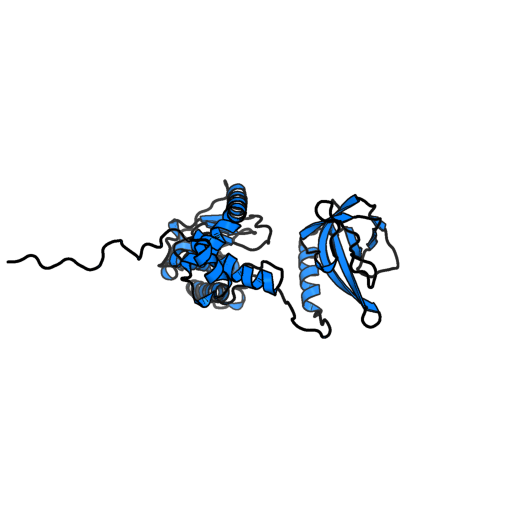 96.69 83 ASP A O 1
ATOM 595 N N . ILE A 1 84 ? -21.552 0.010 4.665 1.00 97.25 84 ILE A N 1
ATOM 596 C CA . ILE A 1 84 ? -20.917 -1.301 4.859 1.00 97.25 84 ILE A CA 1
ATOM 597 C C . ILE A 1 84 ? -21.331 -1.904 6.206 1.00 97.25 84 ILE A C 1
ATOM 599 O O . ILE A 1 84 ? -21.569 -1.185 7.173 1.00 97.25 84 ILE A O 1
ATOM 603 N N . ASP A 1 85 ? -21.380 -3.234 6.286 1.00 97.56 85 ASP A N 1
ATOM 604 C CA . ASP A 1 85 ? -21.613 -3.946 7.546 1.00 97.56 85 ASP A CA 1
ATOM 605 C C . ASP A 1 85 ? -20.281 -4.279 8.231 1.00 97.56 85 ASP A C 1
ATOM 607 O O . ASP A 1 85 ? -19.578 -5.216 7.835 1.00 97.56 85 ASP A O 1
ATOM 611 N N . LEU A 1 86 ? -19.956 -3.532 9.289 1.00 98.00 86 LEU A N 1
ATOM 612 C CA . LEU A 1 86 ? -18.716 -3.699 10.051 1.00 98.00 86 LEU A CA 1
ATOM 613 C C . LEU A 1 86 ? -18.604 -5.057 10.759 1.00 98.00 86 LEU A C 1
ATOM 615 O O . LEU A 1 86 ? -17.485 -5.475 11.052 1.00 98.00 86 LEU A O 1
ATOM 619 N N . HIS A 1 87 ? -19.709 -5.771 11.000 1.00 98.25 87 HIS A N 1
ATOM 620 C CA . HIS A 1 87 ? -19.662 -7.118 11.581 1.00 98.25 87 HIS A CA 1
ATOM 621 C C . HIS A 1 87 ? -19.147 -8.163 10.584 1.00 98.25 87 HIS A C 1
ATOM 623 O O . HIS A 1 87 ? -18.639 -9.210 10.987 1.00 98.25 87 HIS A O 1
ATOM 629 N N . THR A 1 88 ? -19.244 -7.879 9.283 1.00 97.69 88 THR A N 1
ATOM 630 C CA . THR A 1 88 ? -18.651 -8.717 8.230 1.00 97.69 88 THR A CA 1
ATOM 631 C C . THR A 1 88 ? -17.209 -8.334 7.911 1.00 97.69 88 THR A C 1
ATOM 633 O O . THR A 1 88 ? -16.521 -9.084 7.216 1.00 97.69 88 THR A O 1
ATOM 636 N N . THR A 1 89 ? -16.735 -7.195 8.427 1.00 97.94 89 THR A N 1
ATOM 637 C CA . THR A 1 89 ? -15.353 -6.760 8.252 1.00 97.94 89 THR A CA 1
ATOM 638 C C . THR A 1 89 ? -14.410 -7.585 9.115 1.00 97.94 89 THR A C 1
ATOM 640 O O . THR A 1 89 ? -14.585 -7.730 10.328 1.00 97.94 89 THR A O 1
ATOM 643 N N . ARG A 1 90 ? -13.356 -8.091 8.478 1.00 98.31 90 ARG A N 1
ATOM 644 C CA . ARG A 1 90 ? -12.267 -8.814 9.131 1.00 98.31 90 ARG A CA 1
ATOM 645 C C . ARG A 1 90 ? -10.923 -8.234 8.736 1.00 98.31 90 ARG A C 1
ATOM 647 O O . ARG A 1 90 ? -10.760 -7.705 7.638 1.00 98.31 90 ARG A O 1
ATOM 654 N N . TYR A 1 91 ? -9.946 -8.379 9.617 1.00 98.69 91 TYR A N 1
ATOM 655 C CA . TYR A 1 91 ? -8.585 -7.940 9.360 1.00 98.69 91 TYR A CA 1
ATOM 656 C C . TYR A 1 91 ? -7.564 -9.028 9.676 1.00 98.69 91 TYR A C 1
ATOM 658 O O . TYR A 1 91 ? -7.804 -9.912 10.497 1.00 98.69 91 TYR A O 1
ATOM 666 N N . ALA A 1 92 ? -6.411 -8.952 9.024 1.00 98.62 92 ALA A N 1
ATOM 667 C CA . ALA A 1 92 ? -5.231 -9.735 9.352 1.00 98.62 92 ALA A CA 1
ATOM 668 C C . ALA A 1 92 ? -4.037 -8.789 9.515 1.00 98.62 92 ALA A C 1
ATOM 670 O O . ALA A 1 92 ? -3.931 -7.790 8.809 1.00 98.62 92 ALA A O 1
ATOM 671 N N . THR A 1 93 ? -3.153 -9.085 10.464 1.00 98.25 93 THR A N 1
ATOM 672 C CA . THR A 1 93 ? -1.970 -8.267 10.772 1.00 98.25 93 THR A CA 1
ATOM 673 C C . THR A 1 93 ? -0.684 -8.962 10.354 1.00 98.25 93 THR A C 1
ATOM 675 O O . THR A 1 93 ? -0.660 -10.184 10.187 1.00 98.25 93 THR A O 1
ATOM 678 N N . GLU A 1 94 ? 0.400 -8.188 10.257 1.00 96.62 94 GLU A N 1
ATOM 679 C CA . GLU A 1 94 ? 1.726 -8.689 9.870 1.00 96.62 94 GLU A CA 1
ATOM 680 C C . GLU A 1 94 ? 1.669 -9.423 8.515 1.00 96.62 94 GLU A C 1
ATOM 682 O O . GLU A 1 94 ? 2.169 -10.543 8.362 1.00 96.62 94 GLU A O 1
ATOM 687 N N . ILE A 1 95 ? 0.977 -8.808 7.552 1.00 97.00 95 ILE A N 1
ATOM 688 C CA . ILE A 1 95 ? 0.877 -9.271 6.167 1.00 97.00 95 ILE A CA 1
ATOM 689 C C . ILE A 1 95 ? 1.946 -8.574 5.331 1.00 97.00 95 ILE A C 1
ATOM 691 O O . ILE A 1 95 ? 2.043 -7.349 5.341 1.00 97.00 95 ILE A O 1
ATOM 695 N N . ASP A 1 96 ? 2.742 -9.332 4.581 1.00 91.94 96 ASP A N 1
ATOM 696 C CA . ASP A 1 96 ? 3.632 -8.740 3.593 1.00 91.94 96 ASP A CA 1
ATOM 697 C C . ASP A 1 96 ? 2.832 -8.407 2.334 1.00 91.94 96 ASP A C 1
ATOM 699 O O . ASP A 1 96 ? 2.411 -9.297 1.600 1.00 91.94 96 ASP A O 1
ATOM 703 N N . THR A 1 97 ? 2.605 -7.122 2.083 1.00 85.94 97 THR A N 1
ATOM 704 C CA . THR A 1 97 ? 1.907 -6.643 0.885 1.00 85.94 97 THR A CA 1
ATOM 705 C C . THR A 1 97 ? 2.840 -6.420 -0.302 1.00 85.94 97 THR A C 1
ATOM 707 O O . THR A 1 97 ? 2.397 -5.925 -1.334 1.00 85.94 97 THR A O 1
ATOM 710 N N . ILE A 1 98 ? 4.124 -6.789 -0.202 1.00 81.00 98 ILE A N 1
ATOM 711 C CA . ILE A 1 98 ? 5.205 -6.498 -1.163 1.00 81.00 98 ILE A CA 1
ATOM 712 C C . ILE A 1 98 ? 5.595 -5.012 -1.165 1.00 81.00 98 ILE A C 1
ATOM 714 O O . ILE A 1 98 ? 6.776 -4.698 -1.042 1.00 81.00 98 ILE A O 1
ATOM 718 N N . HIS A 1 99 ? 4.625 -4.095 -1.215 1.00 77.81 99 HIS A N 1
ATOM 719 C CA . HIS A 1 99 ? 4.848 -2.642 -1.167 1.00 77.81 99 HIS A CA 1
ATOM 720 C C . HIS A 1 99 ? 4.803 -2.050 0.254 1.00 77.81 99 HIS A C 1
ATOM 722 O O . HIS A 1 99 ? 4.956 -0.845 0.431 1.00 77.81 99 HIS A O 1
ATOM 728 N N . LYS A 1 100 ? 4.629 -2.891 1.284 1.00 84.75 100 LYS A N 1
ATOM 729 C CA . LYS A 1 100 ? 4.683 -2.529 2.715 1.00 84.75 100 LYS A CA 1
ATOM 730 C C . LYS A 1 100 ? 3.628 -1.513 3.182 1.00 84.75 100 LYS A C 1
ATOM 732 O O . LYS A 1 100 ? 3.700 -1.069 4.328 1.00 84.75 100 LYS A O 1
ATOM 737 N N . GLN A 1 101 ? 2.616 -1.220 2.368 1.00 86.44 101 GLN A N 1
ATOM 738 C CA . GLN A 1 101 ? 1.441 -0.444 2.783 1.00 86.44 101 GLN A CA 1
ATOM 739 C C . GLN A 1 101 ? 0.273 -1.372 3.122 1.00 86.44 101 GLN A C 1
ATOM 741 O O . GLN A 1 101 ? 0.231 -2.520 2.677 1.00 86.44 101 GLN A O 1
ATOM 746 N N . HIS A 1 102 ? -0.646 -0.872 3.940 1.00 93.19 102 HIS A N 1
ATOM 747 C CA . HIS A 1 102 ? -1.892 -1.549 4.281 1.00 93.19 102 HIS A CA 1
ATOM 748 C C . HIS A 1 102 ? -2.802 -1.613 3.048 1.00 93.19 102 HIS A C 1
ATOM 750 O O . HIS A 1 102 ? -2.715 -0.757 2.173 1.00 93.19 102 HIS A O 1
ATOM 756 N N . ILE A 1 103 ? -3.629 -2.652 2.947 1.00 92.44 103 ILE A N 1
ATOM 757 C CA . ILE A 1 103 ? -4.565 -2.810 1.829 1.00 92.44 103 ILE A CA 1
ATOM 758 C C . ILE A 1 103 ? -5.937 -3.190 2.346 1.00 92.44 103 ILE A C 1
ATOM 760 O O . ILE A 1 103 ? -6.063 -4.080 3.186 1.00 92.44 103 ILE A O 1
ATOM 764 N N . THR A 1 104 ? -6.961 -2.624 1.716 1.00 95.31 104 THR A N 1
ATOM 765 C CA . THR A 1 104 ? -8.349 -3.036 1.893 1.00 95.31 104 THR A CA 1
ATOM 766 C C . THR A 1 104 ? -8.956 -3.558 0.596 1.00 95.31 104 THR A C 1
ATOM 768 O O . THR A 1 104 ? -8.905 -2.914 -0.451 1.00 95.31 104 THR A O 1
ATOM 771 N N . LEU A 1 105 ? -9.573 -4.738 0.673 1.00 93.75 105 LEU A N 1
ATOM 772 C CA . LEU A 1 105 ? -10.229 -5.423 -0.439 1.00 93.75 105 LEU A CA 1
ATOM 773 C C . LEU A 1 105 ? -11.649 -5.812 -0.026 1.00 93.75 105 LEU A C 1
ATOM 775 O O . LEU A 1 105 ? -11.907 -6.898 0.489 1.00 93.75 105 LEU A O 1
ATOM 779 N N . GLY A 1 106 ? -12.596 -4.900 -0.245 1.00 94.62 106 GLY A N 1
ATOM 780 C CA . GLY A 1 106 ? -13.974 -5.097 0.205 1.00 94.62 106 GLY A CA 1
ATOM 781 C C . GLY A 1 106 ? -14.028 -5.060 1.727 1.00 94.62 106 GLY A C 1
ATOM 782 O O . GLY A 1 106 ? -13.639 -4.056 2.310 1.00 94.62 106 GLY A O 1
ATOM 783 N N . ASN A 1 107 ? -14.461 -6.150 2.364 1.00 97.38 107 ASN A N 1
ATOM 784 C CA . ASN A 1 107 ? -14.570 -6.251 3.828 1.00 97.38 107 ASN A CA 1
ATOM 785 C C . ASN A 1 107 ? -13.346 -6.935 4.471 1.00 97.38 107 ASN A C 1
ATOM 787 O O . ASN A 1 107 ? -13.396 -7.375 5.619 1.00 97.38 107 ASN A O 1
ATOM 791 N N . GLU A 1 108 ? -12.249 -7.063 3.725 1.00 98.06 108 GLU A N 1
ATOM 792 C CA . GLU A 1 108 ? -11.006 -7.687 4.172 1.00 98.06 108 GLU A CA 1
ATOM 793 C C . GLU A 1 108 ? -9.888 -6.647 4.231 1.00 98.06 108 GLU A C 1
ATOM 795 O O . GLU A 1 108 ? -9.578 -6.020 3.217 1.00 98.06 108 GLU A O 1
ATOM 800 N N . ILE A 1 109 ? -9.276 -6.479 5.405 1.00 98.06 109 ILE A N 1
ATOM 801 C CA . ILE A 1 109 ? -8.190 -5.515 5.626 1.00 98.06 109 ILE A CA 1
ATOM 802 C C . ILE A 1 109 ? -6.887 -6.255 5.953 1.00 98.06 109 ILE A C 1
ATOM 804 O O . ILE A 1 109 ? -6.832 -7.093 6.855 1.00 98.06 109 ILE A O 1
ATOM 808 N N . PHE A 1 110 ? -5.818 -5.931 5.237 1.00 97.25 110 PHE A N 1
ATOM 809 C CA . PHE A 1 110 ? -4.494 -6.528 5.370 1.00 97.25 110 PHE A CA 1
ATOM 810 C C . PHE A 1 110 ? -3.532 -5.486 5.940 1.00 97.25 110 PHE A C 1
ATOM 812 O O . PHE A 1 110 ? -3.019 -4.625 5.225 1.00 97.25 110 PHE A O 1
ATOM 819 N N . PHE A 1 111 ? -3.270 -5.559 7.244 1.00 97.75 111 PHE A N 1
ATOM 820 C CA . PHE A 1 111 ? -2.321 -4.674 7.904 1.00 97.75 111 PHE A CA 1
ATOM 821 C C . PHE A 1 111 ? -0.903 -5.255 7.859 1.00 97.75 111 PHE A C 1
ATOM 823 O O . PHE A 1 111 ? -0.674 -6.409 8.221 1.00 97.75 111 PHE A O 1
ATOM 830 N N . THR A 1 112 ? 0.080 -4.435 7.484 1.00 95.56 112 THR A N 1
ATOM 831 C CA . THR A 1 112 ? 1.501 -4.821 7.455 1.00 95.56 112 THR A CA 1
ATOM 832 C C . THR A 1 112 ? 2.151 -4.868 8.835 1.00 95.56 112 THR A C 1
ATOM 834 O O . THR A 1 112 ? 3.227 -5.436 9.005 1.00 95.56 112 THR A O 1
ATOM 837 N N . THR A 1 113 ? 1.475 -4.327 9.846 1.00 94.94 113 THR A N 1
ATOM 838 C CA . THR A 1 113 ? 1.916 -4.271 11.240 1.00 94.94 113 THR A CA 1
ATOM 839 C C . THR A 1 113 ? 0.821 -4.799 12.168 1.00 94.94 113 THR A C 1
ATOM 841 O O . THR A 1 113 ? -0.301 -5.086 11.742 1.00 94.94 113 THR A O 1
ATOM 844 N N . ARG A 1 114 ? 1.151 -4.973 13.453 1.00 96.88 114 ARG A N 1
ATOM 845 C CA . ARG A 1 114 ? 0.155 -5.265 14.492 1.00 96.88 114 ARG A CA 1
ATOM 846 C C . ARG A 1 114 ? -0.708 -4.037 14.750 1.00 96.88 114 ARG A C 1
ATOM 848 O O . ARG A 1 114 ? -0.193 -2.924 14.815 1.00 96.88 114 ARG A O 1
ATOM 855 N N . MET A 1 115 ? -1.998 -4.270 14.962 1.00 96.38 115 MET A N 1
ATOM 856 C CA . MET A 1 115 ? -2.965 -3.214 15.235 1.00 96.38 115 MET A CA 1
ATOM 857 C C . MET A 1 115 ? -3.272 -3.107 16.724 1.00 96.38 115 MET A C 1
ATOM 859 O O . MET A 1 115 ? -3.460 -4.114 17.403 1.00 96.38 115 MET A O 1
ATOM 863 N N . ASP A 1 116 ? -3.365 -1.869 17.204 1.00 95.25 116 ASP A N 1
ATOM 864 C CA . ASP A 1 116 ? -3.832 -1.531 18.545 1.00 95.25 116 ASP A CA 1
ATOM 865 C C . ASP A 1 116 ? -4.937 -0.473 18.446 1.00 95.25 116 ASP A C 1
ATOM 867 O O . ASP A 1 116 ? -4.682 0.714 18.244 1.00 95.25 116 ASP A O 1
ATOM 871 N N . PHE A 1 117 ? -6.184 -0.918 18.593 1.00 95.62 117 PHE A N 1
ATOM 872 C CA . PHE A 1 117 ? -7.370 -0.062 18.514 1.00 95.62 117 PHE A CA 1
ATOM 873 C C . PHE A 1 117 ? -7.659 0.714 19.806 1.00 95.62 117 PHE A C 1
ATOM 875 O O . PHE A 1 117 ? -8.672 1.403 19.892 1.00 95.62 117 PHE A O 1
ATOM 882 N N . THR A 1 118 ? -6.797 0.614 20.821 1.00 93.69 118 THR A N 1
ATOM 883 C CA . THR A 1 118 ? -6.919 1.419 22.046 1.00 93.69 118 THR A CA 1
ATOM 884 C C . THR A 1 118 ? -6.269 2.796 21.909 1.00 93.69 118 THR A C 1
ATOM 886 O O . THR A 1 118 ? -6.517 3.680 22.730 1.00 93.69 118 THR A O 1
ATOM 889 N N . ASN A 1 119 ? -5.474 3.007 20.854 1.00 92.38 119 ASN A N 1
ATOM 890 C CA . ASN A 1 119 ? -4.789 4.264 20.589 1.00 92.38 119 ASN A CA 1
ATOM 891 C C . ASN A 1 119 ? -5.289 4.953 19.307 1.00 92.38 119 ASN A C 1
ATOM 893 O O . ASN A 1 119 ? -5.903 4.348 18.424 1.00 92.38 119 ASN A O 1
ATOM 897 N N . ILE A 1 120 ? -4.989 6.251 19.208 1.00 92.00 120 ILE A N 1
ATOM 898 C CA . ILE A 1 120 ? -5.420 7.096 18.090 1.00 92.00 120 ILE A CA 1
ATOM 899 C C . ILE A 1 120 ? -4.878 6.636 16.739 1.00 92.00 120 ILE A C 1
ATOM 901 O O . ILE A 1 120 ? -5.598 6.718 15.750 1.00 92.00 120 ILE A O 1
ATOM 905 N N . GLY A 1 121 ? -3.647 6.122 16.693 1.00 90.81 121 GLY A N 1
ATOM 906 C CA . GLY A 1 121 ? -3.016 5.662 15.459 1.00 90.81 121 GLY A CA 1
ATOM 907 C C . GLY A 1 121 ? -3.732 4.449 14.872 1.00 90.81 121 GLY A C 1
ATOM 908 O O . GLY A 1 121 ? -4.059 4.450 13.688 1.00 90.81 121 GLY A O 1
ATOM 909 N N . GLY A 1 122 ? -4.051 3.451 15.699 1.00 93.69 122 GLY A N 1
ATOM 910 C CA . GLY A 1 122 ? -4.743 2.248 15.244 1.00 93.69 122 GLY A CA 1
ATOM 911 C C . GLY A 1 122 ? -6.170 2.517 14.772 1.00 93.69 122 GLY A C 1
ATOM 912 O O . GLY A 1 122 ? -6.570 1.991 13.738 1.00 93.69 122 GLY A O 1
ATOM 913 N N . ILE A 1 123 ? -6.923 3.375 15.470 1.00 95.75 123 ILE A N 1
ATOM 914 C CA . ILE A 1 123 ? -8.271 3.784 15.035 1.00 95.75 123 ILE A CA 1
ATOM 915 C C . ILE A 1 123 ? -8.223 4.659 13.782 1.00 95.75 123 ILE A C 1
ATOM 917 O O . ILE A 1 123 ? -9.032 4.469 12.879 1.00 95.75 123 ILE A O 1
ATOM 921 N N . CYS A 1 124 ? -7.281 5.601 13.708 1.00 94.19 124 CYS A N 1
ATOM 922 C CA . CYS A 1 124 ? -7.064 6.442 12.533 1.00 94.19 124 CYS A CA 1
ATOM 923 C C . CYS A 1 124 ? -6.809 5.591 11.283 1.00 94.19 124 CYS A C 1
ATOM 925 O O . CYS A 1 124 ? -7.459 5.781 10.256 1.00 94.19 124 CYS A O 1
ATOM 927 N N . LEU A 1 125 ? -5.886 4.635 11.396 1.00 94.88 125 LEU A N 1
ATOM 928 C CA . LEU A 1 125 ? -5.530 3.742 10.307 1.00 94.88 125 LEU A CA 1
ATOM 929 C C . LEU A 1 125 ? -6.693 2.803 9.951 1.00 94.88 125 LEU A C 1
ATOM 931 O O . LEU A 1 125 ? -7.036 2.690 8.783 1.00 94.88 125 LEU A O 1
ATOM 935 N N . LEU A 1 126 ? -7.373 2.208 10.937 1.00 97.00 126 LEU A N 1
ATOM 936 C CA . LEU A 1 126 ? -8.578 1.411 10.682 1.00 97.00 126 LEU A CA 1
ATOM 937 C C . LEU A 1 126 ? -9.648 2.217 9.935 1.00 97.00 126 LEU A C 1
ATOM 939 O O . LEU A 1 126 ? -10.251 1.719 8.993 1.00 97.00 126 LEU A O 1
ATOM 943 N N . ALA A 1 127 ? -9.897 3.458 10.350 1.00 96.44 127 ALA A N 1
ATOM 944 C CA . ALA A 1 127 ? -10.895 4.311 9.722 1.00 96.44 127 ALA A CA 1
ATOM 945 C C . ALA A 1 127 ? -10.522 4.685 8.277 1.00 96.44 127 ALA A C 1
ATOM 947 O O . ALA A 1 127 ? -11.396 4.763 7.420 1.00 96.44 127 ALA A O 1
ATOM 948 N N . HIS A 1 128 ? -9.233 4.886 7.998 1.00 95.56 128 HIS A N 1
ATOM 949 C CA . HIS A 1 128 ? -8.741 5.088 6.637 1.00 95.56 128 HIS A CA 1
ATOM 950 C C . HIS A 1 128 ? -9.031 3.866 5.754 1.00 95.56 128 HIS A C 1
ATOM 952 O O . HIS A 1 128 ? -9.682 3.994 4.721 1.00 95.56 128 HIS A O 1
ATOM 958 N N . GLU A 1 129 ? -8.658 2.677 6.225 1.00 96.00 129 GLU A N 1
ATOM 959 C CA . GLU A 1 129 ? -8.909 1.418 5.519 1.00 96.00 129 GLU A CA 1
ATOM 960 C C . GLU A 1 129 ? -10.409 1.144 5.304 1.00 96.00 129 GLU A C 1
ATOM 962 O O . GLU A 1 129 ? -10.837 0.784 4.211 1.00 96.00 129 GLU A O 1
ATOM 967 N N . LEU A 1 130 ? -11.256 1.403 6.304 1.00 97.31 130 LEU A N 1
ATOM 968 C CA . LEU A 1 130 ? -12.710 1.245 6.171 1.00 97.31 130 LEU A CA 1
ATOM 969 C C . LEU A 1 130 ? -13.333 2.181 5.126 1.00 97.31 130 LEU A C 1
ATOM 971 O O . LEU A 1 130 ? -14.341 1.824 4.513 1.00 97.31 130 LEU A O 1
ATOM 975 N N . GLU A 1 131 ? -12.763 3.363 4.885 1.00 96.81 131 GLU A N 1
ATOM 976 C CA . GLU A 1 131 ? -13.243 4.215 3.795 1.00 96.81 131 GLU A CA 1
ATOM 977 C C . GLU A 1 131 ? -12.960 3.573 2.430 1.00 96.81 131 GLU A C 1
ATOM 979 O O . GLU A 1 131 ? -13.809 3.654 1.543 1.00 96.81 131 GLU A O 1
ATOM 984 N N . HIS A 1 132 ? -11.859 2.834 2.264 1.00 94.69 132 HIS A N 1
ATOM 985 C CA . HIS A 1 132 ? -11.646 2.042 1.051 1.00 94.69 132 HIS A CA 1
ATOM 986 C C . HIS A 1 132 ? -12.691 0.927 0.895 1.00 94.69 132 HIS A C 1
ATOM 988 O O . HIS A 1 132 ? -13.156 0.684 -0.222 1.00 94.69 132 HIS A O 1
ATOM 994 N N . SER A 1 133 ? -13.156 0.305 1.987 1.00 96.38 133 SER A N 1
ATOM 995 C CA . SER A 1 133 ? -14.300 -0.623 1.939 1.00 96.38 133 SER A CA 1
ATOM 996 C C . SER A 1 133 ? -15.572 0.065 1.425 1.00 96.38 133 SER A C 1
ATOM 998 O O . SER A 1 133 ? -16.257 -0.468 0.547 1.00 96.38 133 SER A O 1
ATOM 1000 N N . VAL A 1 134 ? -15.879 1.272 1.919 1.00 96.38 134 VAL A N 1
ATOM 1001 C CA . VAL A 1 134 ? -17.025 2.079 1.455 1.00 96.38 134 VAL A CA 1
ATOM 1002 C C . VAL A 1 134 ? -16.880 2.448 -0.020 1.00 96.38 134 VAL A C 1
ATOM 1004 O O . VAL A 1 134 ? -17.826 2.298 -0.798 1.00 96.38 134 VAL A O 1
ATOM 1007 N N . GLN A 1 135 ? -15.696 2.906 -0.424 1.00 93.25 135 GLN A N 1
ATOM 1008 C CA . GLN A 1 135 ? -15.382 3.259 -1.806 1.00 93.25 135 GLN A CA 1
ATOM 1009 C C . GLN A 1 135 ? -15.542 2.060 -2.743 1.00 93.25 135 GLN A C 1
ATOM 1011 O O . GLN A 1 135 ? -16.077 2.232 -3.843 1.00 93.25 135 GLN A O 1
ATOM 1016 N N . ALA A 1 136 ? -15.132 0.864 -2.307 1.00 92.06 136 ALA A N 1
ATOM 1017 C CA . ALA A 1 136 ? -15.312 -0.372 -3.053 1.00 92.06 136 ALA A CA 1
ATOM 1018 C C . ALA A 1 136 ? -16.790 -0.763 -3.166 1.00 92.06 136 ALA A C 1
ATOM 1020 O O . ALA A 1 136 ? -17.267 -1.041 -4.267 1.00 92.06 136 ALA A O 1
ATOM 1021 N N . SER A 1 137 ? -17.540 -0.715 -2.059 1.00 93.88 137 SER A N 1
ATOM 1022 C CA . SER A 1 137 ? -18.987 -0.978 -2.032 1.00 93.88 137 SER A CA 1
ATOM 1023 C C . SER A 1 137 ? -19.738 -0.084 -3.031 1.00 93.88 137 SER A C 1
ATOM 1025 O O . SER A 1 137 ? -20.434 -0.579 -3.921 1.00 93.88 137 SER A O 1
ATOM 1027 N N . LYS A 1 138 ? -19.485 1.232 -2.991 1.00 92.00 138 LYS A N 1
ATOM 1028 C CA . LYS A 1 138 ? -20.103 2.228 -3.889 1.00 92.00 138 LYS A CA 1
ATOM 1029 C C . LYS A 1 138 ? -19.799 2.014 -5.371 1.00 92.00 138 LYS A C 1
ATOM 1031 O O . LYS A 1 138 ? -20.567 2.461 -6.219 1.00 92.00 138 LYS A O 1
ATOM 1036 N N . ARG A 1 139 ? -18.696 1.337 -5.694 1.00 87.81 139 ARG A N 1
ATOM 1037 C CA . ARG A 1 139 ? -18.265 1.043 -7.070 1.00 87.81 139 ARG A CA 1
ATOM 1038 C C . ARG A 1 139 ? -18.721 -0.322 -7.576 1.00 87.81 139 ARG A C 1
ATOM 1040 O O . ARG A 1 139 ? -18.364 -0.704 -8.684 1.00 87.81 139 ARG A O 1
ATOM 1047 N N . GLY A 1 140 ? -19.520 -1.053 -6.802 1.00 88.19 140 GLY A N 1
ATOM 1048 C CA . GLY A 1 140 ? -19.982 -2.388 -7.183 1.00 88.19 140 GLY A CA 1
ATOM 1049 C C . GLY A 1 140 ? -19.019 -3.507 -6.780 1.00 88.19 140 GLY A C 1
ATOM 1050 O O . GLY A 1 140 ? -19.029 -4.578 -7.385 1.00 88.19 140 GLY A O 1
ATOM 1051 N N . GLY A 1 141 ? -18.192 -3.273 -5.760 1.00 89.31 141 GLY A N 1
ATOM 1052 C CA . GLY A 1 141 ? -17.348 -4.274 -5.117 1.00 89.31 141 GLY A CA 1
ATOM 1053 C C . GLY A 1 141 ? -15.860 -4.162 -5.450 1.00 89.31 141 GLY A C 1
ATOM 1054 O O . GLY A 1 141 ? -15.384 -3.194 -6.040 1.00 89.31 141 GLY A O 1
ATOM 1055 N N . VAL A 1 142 ? -15.109 -5.196 -5.055 1.00 87.81 142 VAL A N 1
ATOM 1056 C CA . VAL A 1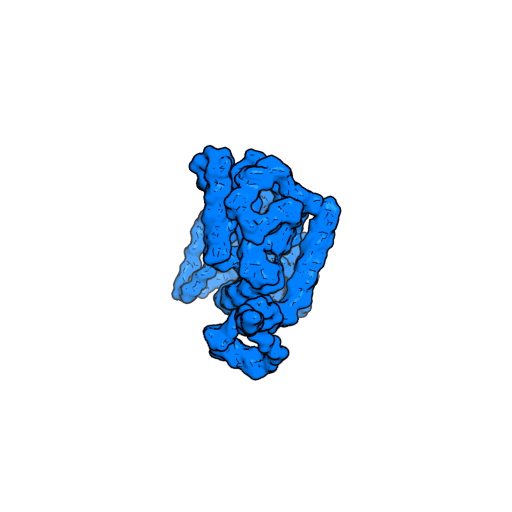 142 ? -13.635 -5.214 -5.110 1.00 87.81 142 VAL A CA 1
ATOM 1057 C C . VAL A 1 142 ? -13.105 -5.098 -6.533 1.00 87.81 142 VAL A C 1
ATOM 1059 O O . VAL A 1 142 ? -12.182 -4.332 -6.780 1.00 87.81 142 VAL A O 1
ATOM 1062 N N . ARG A 1 143 ? -13.679 -5.846 -7.483 1.00 83.75 143 ARG A N 1
ATOM 1063 C CA . ARG A 1 143 ? -13.147 -5.905 -8.851 1.00 83.75 143 ARG A CA 1
ATOM 1064 C C . ARG A 1 143 ? -13.290 -4.578 -9.601 1.00 83.75 143 ARG A C 1
ATOM 1066 O O . ARG A 1 143 ? -12.274 -4.115 -10.111 1.00 83.75 143 ARG A O 1
ATOM 1073 N N . PRO A 1 144 ? -14.474 -3.931 -9.649 1.00 81.06 144 PRO A N 1
ATOM 1074 C CA . PRO A 1 144 ? -14.590 -2.617 -10.280 1.00 81.06 144 PRO A CA 1
ATOM 1075 C C . PRO A 1 144 ? -13.726 -1.556 -9.596 1.00 81.06 144 PRO A C 1
ATOM 1077 O O . PRO A 1 144 ? -13.092 -0.759 -10.282 1.00 81.06 144 PRO A O 1
ATOM 1080 N N . PHE A 1 145 ? -13.654 -1.582 -8.259 1.00 85.19 145 PHE A N 1
ATOM 1081 C CA . PHE A 1 145 ? -12.799 -0.673 -7.503 1.00 85.19 145 PHE A CA 1
ATOM 1082 C C . PHE A 1 145 ? -11.337 -0.843 -7.885 1.00 85.19 145 PHE A C 1
ATOM 1084 O O . PHE A 1 145 ? -10.716 0.118 -8.313 1.00 85.19 145 PHE A O 1
ATOM 1091 N N . LEU A 1 146 ? -10.813 -2.067 -7.831 1.00 82.12 146 LEU A N 1
ATOM 1092 C CA . LEU A 1 146 ? -9.426 -2.354 -8.169 1.00 82.12 146 LEU A CA 1
ATOM 1093 C C . LEU A 1 146 ? -9.119 -2.078 -9.646 1.00 82.12 146 LEU A C 1
ATOM 1095 O O . LEU A 1 146 ? -8.026 -1.632 -9.964 1.00 82.12 146 LEU A O 1
ATOM 1099 N N . ALA A 1 147 ? -10.074 -2.292 -10.551 1.00 76.25 147 ALA A N 1
ATOM 1100 C CA . ALA A 1 147 ? -9.925 -1.937 -11.958 1.00 76.25 147 ALA A CA 1
ATOM 1101 C C . ALA A 1 147 ? -9.795 -0.420 -12.162 1.00 76.25 147 ALA A C 1
ATOM 1103 O O . ALA A 1 147 ? -8.908 0.017 -12.890 1.00 76.25 147 ALA A O 1
ATOM 1104 N N . GLU A 1 148 ? -10.642 0.386 -11.509 1.00 76.56 148 GLU A N 1
ATOM 1105 C CA . GLU A 1 148 ? -10.517 1.852 -11.503 1.00 76.56 148 GLU A CA 1
ATOM 1106 C C . GLU A 1 148 ? -9.185 2.274 -10.879 1.00 76.56 148 GLU A C 1
ATOM 1108 O O . GLU A 1 148 ? -8.475 3.111 -11.432 1.00 76.56 148 GLU A O 1
ATOM 1113 N N . TYR A 1 149 ? -8.826 1.643 -9.767 1.00 72.00 149 TYR A N 1
ATOM 1114 C CA . TYR A 1 149 ? -7.619 1.921 -9.009 1.00 72.00 149 TYR A CA 1
ATOM 1115 C C . TYR A 1 149 ? -6.354 1.629 -9.832 1.00 72.00 149 TYR A C 1
ATOM 1117 O O . TYR A 1 149 ? -5.463 2.469 -9.933 1.00 72.00 149 TYR A O 1
ATOM 1125 N N . ILE A 1 150 ? -6.306 0.485 -10.521 1.00 71.50 150 ILE A N 1
ATOM 1126 C CA . ILE A 1 150 ? -5.234 0.129 -11.456 1.00 71.50 150 ILE A CA 1
ATOM 1127 C C . ILE A 1 150 ? -5.267 1.024 -12.688 1.00 71.50 150 ILE A C 1
ATOM 1129 O O . ILE A 1 150 ? -4.205 1.397 -13.154 1.00 71.50 150 ILE A O 1
ATOM 1133 N N . ALA A 1 151 ? -6.425 1.396 -13.234 1.00 67.94 151 ALA A N 1
ATOM 1134 C CA . ALA A 1 151 ? -6.486 2.272 -14.407 1.00 67.94 151 ALA A CA 1
ATOM 1135 C C . ALA A 1 151 ? -5.948 3.679 -14.096 1.00 67.94 151 ALA A C 1
ATOM 1137 O O . ALA A 1 151 ? -5.154 4.229 -14.862 1.00 67.94 151 ALA A O 1
ATOM 1138 N N . LYS A 1 152 ? -6.324 4.240 -12.941 1.00 66.75 152 LYS A N 1
ATOM 1139 C CA . LYS A 1 152 ? -5.817 5.529 -12.454 1.00 66.75 152 LYS A CA 1
ATOM 1140 C C . LYS A 1 152 ? -4.349 5.451 -12.050 1.00 66.75 152 LYS A C 1
ATOM 1142 O O . LYS A 1 152 ? -3.572 6.340 -12.397 1.00 66.75 152 LYS A O 1
ATOM 1147 N N . GLY A 1 153 ? -3.960 4.359 -11.392 1.00 61.19 153 GLY A N 1
ATOM 1148 C CA . GLY A 1 153 ? -2.572 4.032 -11.101 1.00 61.19 153 GLY A CA 1
ATOM 1149 C C . GLY A 1 153 ? -1.754 3.903 -12.382 1.00 61.19 153 GLY A C 1
ATOM 1150 O O . GLY A 1 153 ? -0.717 4.529 -12.490 1.00 61.19 153 GLY A O 1
ATOM 1151 N N . ALA A 1 154 ? -2.241 3.197 -13.403 1.00 51.16 154 ALA A N 1
ATOM 1152 C CA . ALA A 1 154 ? -1.555 2.939 -14.668 1.00 51.16 154 ALA A CA 1
ATOM 1153 C C . ALA A 1 154 ? -1.326 4.193 -15.507 1.00 51.16 154 ALA A C 1
ATOM 1155 O O . ALA A 1 154 ? -0.266 4.310 -16.120 1.00 51.16 154 ALA A O 1
ATOM 1156 N N . GLY A 1 155 ? -2.247 5.161 -15.472 1.00 46.44 155 GLY A N 1
ATOM 1157 C CA . GLY A 1 155 ? -1.979 6.502 -15.998 1.00 46.44 155 GLY A CA 1
ATOM 1158 C C . GLY A 1 155 ? -0.733 7.114 -15.348 1.00 46.44 155 GLY A C 1
ATOM 1159 O O . GLY A 1 155 ? 0.160 7.594 -16.044 1.00 46.44 155 GLY A O 1
ATOM 1160 N N . LYS A 1 156 ? -0.607 6.965 -14.024 1.00 45.50 156 LYS A N 1
ATOM 1161 C CA . LYS A 1 156 ? 0.577 7.379 -13.260 1.00 45.50 156 LYS A CA 1
ATOM 1162 C C . LYS A 1 156 ? 1.771 6.437 -13.411 1.00 45.50 156 LYS A C 1
ATOM 1164 O O . LYS A 1 156 ? 2.885 6.909 -13.293 1.00 45.50 156 LYS A O 1
ATOM 1169 N N . ILE A 1 157 ? 1.608 5.158 -13.749 1.00 39.09 157 ILE A N 1
ATOM 1170 C CA . ILE A 1 157 ? 2.725 4.260 -14.094 1.00 39.09 157 ILE A CA 1
ATOM 1171 C C . ILE A 1 157 ? 3.347 4.703 -15.417 1.00 39.09 157 ILE A C 1
ATOM 1173 O O . ILE A 1 157 ? 4.567 4.736 -15.549 1.00 39.09 157 ILE A O 1
ATOM 1177 N N . ILE A 1 158 ? 2.528 5.062 -16.406 1.00 35.88 158 ILE A N 1
ATOM 1178 C CA . ILE A 1 158 ? 3.018 5.551 -17.699 1.00 35.88 158 ILE A CA 1
ATOM 1179 C C . ILE A 1 158 ? 3.719 6.909 -17.522 1.00 35.88 158 ILE A C 1
ATOM 1181 O O . ILE A 1 158 ? 4.737 7.159 -18.166 1.00 35.88 158 ILE A O 1
ATOM 1185 N N . GLU A 1 159 ? 3.226 7.750 -16.608 1.00 38.25 159 GLU A N 1
ATOM 1186 C CA . GLU A 1 159 ? 3.772 9.084 -16.331 1.00 38.25 159 GLU A CA 1
ATOM 1187 C C . GLU A 1 159 ? 4.983 9.084 -15.368 1.00 38.25 159 GLU A C 1
ATOM 1189 O O . GLU A 1 159 ? 5.958 9.796 -15.599 1.00 38.25 159 GLU A O 1
ATOM 1194 N N . LYS A 1 160 ? 4.956 8.261 -14.313 1.00 40.06 160 LYS A N 1
ATOM 1195 C CA . LYS A 1 160 ? 5.903 8.247 -13.178 1.00 40.06 160 LYS A CA 1
ATOM 1196 C C . LYS A 1 160 ? 6.724 6.957 -13.040 1.00 40.06 160 LYS A C 1
ATOM 1198 O O . LYS A 1 160 ? 7.623 6.903 -12.208 1.00 40.06 160 LYS A O 1
ATOM 1203 N N . LYS A 1 161 ? 6.458 5.924 -13.851 1.00 40.97 161 LYS A N 1
ATOM 1204 C CA . LYS A 1 161 ? 7.143 4.609 -13.861 1.00 40.97 161 LYS A CA 1
ATOM 1205 C C . LYS A 1 161 ? 7.132 3.825 -12.539 1.00 40.97 161 LYS A C 1
ATOM 1207 O O . LYS A 1 161 ? 7.848 2.833 -12.426 1.00 40.97 161 LYS A O 1
ATOM 1212 N N . SER A 1 162 ? 6.297 4.199 -11.576 1.00 41.97 162 SER A N 1
ATOM 1213 C CA . SER A 1 162 ? 6.055 3.449 -10.341 1.00 41.97 162 SER A CA 1
ATOM 1214 C C . SER A 1 162 ? 4.560 3.199 -10.158 1.00 41.97 162 SER A C 1
ATOM 1216 O O . SER A 1 162 ? 3.729 3.993 -10.600 1.00 41.97 162 SER A O 1
ATOM 1218 N N . ILE A 1 163 ? 4.220 2.081 -9.513 1.00 44.75 163 ILE A N 1
ATOM 1219 C CA . ILE A 1 163 ? 2.872 1.839 -8.996 1.00 44.75 163 ILE A CA 1
ATOM 1220 C C . ILE A 1 163 ? 2.900 2.267 -7.531 1.00 44.75 163 ILE A C 1
ATOM 1222 O O . ILE A 1 163 ? 3.274 1.470 -6.676 1.00 44.75 163 ILE A O 1
ATOM 1226 N N . ASP A 1 164 ? 2.580 3.528 -7.241 1.00 56.84 164 ASP A N 1
ATOM 1227 C CA . ASP A 1 164 ? 2.088 3.857 -5.902 1.00 56.84 164 ASP A CA 1
ATOM 1228 C C . ASP A 1 164 ? 0.569 3.812 -5.982 1.00 56.84 164 ASP A C 1
ATOM 1230 O O . ASP A 1 164 ? -0.067 4.537 -6.749 1.00 56.84 164 ASP A O 1
ATOM 1234 N N . ILE A 1 165 ? 0.012 2.844 -5.274 1.00 54.59 165 ILE A N 1
ATOM 1235 C CA . ILE A 1 165 ? -1.418 2.596 -5.239 1.00 54.59 165 ILE A CA 1
ATOM 1236 C C . ILE A 1 165 ? -2.059 3.802 -4.514 1.00 54.59 165 ILE A C 1
ATOM 1238 O O . ILE A 1 165 ? -2.931 4.464 -5.075 1.00 54.59 165 ILE A O 1
ATOM 1242 N N . HIS A 1 166 ? -1.467 4.271 -3.420 1.00 56.34 166 HIS A N 1
ATOM 1243 C CA . HIS A 1 166 ? -1.976 5.390 -2.622 1.00 56.34 166 HIS A CA 1
ATOM 1244 C C . HIS A 1 166 ? -1.658 6.782 -3.204 1.00 56.34 166 HIS A C 1
ATOM 1246 O O . HIS A 1 166 ? -1.674 7.792 -2.501 1.00 56.34 166 HIS A O 1
ATOM 1252 N N . ASP A 1 167 ? -1.370 6.869 -4.502 1.00 57.28 167 ASP A N 1
ATOM 1253 C CA . ASP A 1 167 ? -1.149 8.139 -5.189 1.00 57.28 167 ASP A CA 1
ATOM 1254 C C . ASP A 1 167 ? -2.451 8.714 -5.774 1.00 57.28 167 ASP A C 1
ATOM 1256 O O . ASP A 1 167 ? -2.426 9.839 -6.280 1.00 57.28 167 ASP A O 1
ATOM 1260 N N . ASP A 1 168 ? -3.593 8.004 -5.764 1.00 60.16 168 ASP A N 1
ATOM 1261 C CA . ASP A 1 168 ? -4.893 8.594 -6.143 1.00 60.16 168 ASP A CA 1
ATOM 1262 C C . ASP A 1 168 ? -5.350 9.600 -5.075 1.00 60.16 168 ASP A C 1
ATOM 1264 O O . ASP A 1 168 ? -6.080 9.282 -4.136 1.00 60.16 168 ASP A O 1
ATOM 1268 N N . ILE A 1 169 ? -4.875 10.838 -5.252 1.00 64.00 169 ILE A N 1
ATOM 1269 C CA . ILE A 1 169 ? -5.029 11.970 -4.334 1.00 64.00 169 ILE A CA 1
ATOM 1270 C C . ILE A 1 169 ? -6.466 12.109 -3.839 1.00 64.00 169 ILE A C 1
ATOM 1272 O O . ILE A 1 169 ? -6.651 12.489 -2.688 1.00 64.00 169 ILE A O 1
ATOM 1276 N N . ASP A 1 170 ? -7.471 11.829 -4.669 1.00 79.00 170 ASP A N 1
ATOM 1277 C CA . ASP A 1 170 ? -8.861 12.025 -4.271 1.00 79.00 170 ASP A CA 1
ATOM 1278 C C . ASP A 1 170 ? -9.355 10.911 -3.337 1.00 79.00 170 ASP A C 1
ATOM 1280 O O . ASP A 1 170 ? -9.867 11.222 -2.262 1.00 79.00 170 ASP A O 1
ATOM 1284 N N . LEU A 1 171 ? -9.134 9.634 -3.679 1.00 82.50 171 LEU A N 1
ATOM 1285 C CA . LEU A 1 171 ? -9.546 8.496 -2.840 1.00 82.50 171 LEU A CA 1
ATOM 1286 C C . LEU A 1 171 ? -8.862 8.519 -1.471 1.00 82.50 171 LEU A C 1
ATOM 1288 O O . LEU A 1 171 ? -9.501 8.306 -0.439 1.00 82.50 171 LEU A O 1
ATOM 1292 N N . GLU A 1 172 ? -7.569 8.824 -1.470 1.00 85.06 172 GLU A N 1
ATOM 1293 C CA . GLU A 1 172 ? -6.736 8.879 -0.272 1.00 85.06 172 GLU A CA 1
ATOM 1294 C C . GLU A 1 172 ? -7.055 10.108 0.580 1.00 85.06 172 GLU A C 1
ATOM 1296 O O . GLU A 1 172 ? -7.093 10.042 1.811 1.00 85.06 172 GLU A O 1
ATOM 1301 N N . ARG A 1 173 ? -7.349 11.252 -0.054 1.00 86.12 173 ARG A N 1
ATOM 1302 C CA . ARG A 1 173 ? -7.816 12.447 0.658 1.00 86.12 173 ARG A CA 1
ATOM 1303 C C . ARG A 1 173 ? -9.141 12.177 1.355 1.00 86.12 173 ARG A C 1
ATOM 1305 O O . ARG A 1 173 ? -9.271 12.572 2.513 1.00 86.12 173 ARG A O 1
ATOM 1312 N N . ASP A 1 174 ? -10.081 11.518 0.687 1.00 87.88 174 ASP A N 1
ATOM 1313 C CA . ASP A 1 174 ? -11.385 11.195 1.264 1.00 87.88 174 ASP A CA 1
ATOM 1314 C C . ASP A 1 174 ? -11.228 10.237 2.456 1.00 87.88 174 ASP A C 1
ATOM 1316 O O . ASP A 1 174 ? -11.780 10.499 3.526 1.00 87.88 174 ASP A O 1
ATOM 1320 N N . ALA A 1 175 ? -10.373 9.215 2.338 1.00 89.06 175 ALA A N 1
ATOM 1321 C CA . ALA A 1 175 ? -10.041 8.304 3.437 1.00 89.06 175 ALA A CA 1
ATOM 1322 C C . ALA A 1 175 ? -9.383 9.018 4.632 1.00 89.06 175 ALA A C 1
ATOM 1324 O O . ALA A 1 175 ? -9.751 8.793 5.787 1.00 89.06 175 ALA A O 1
ATOM 1325 N N . ILE A 1 176 ? -8.460 9.952 4.383 1.00 88.38 176 ILE A N 1
ATOM 1326 C CA . ILE A 1 176 ? -7.831 10.774 5.432 1.00 88.38 176 ILE A CA 1
ATOM 1327 C C . ILE A 1 176 ? -8.834 11.736 6.087 1.00 88.38 176 ILE A C 1
ATOM 1329 O O . ILE A 1 176 ? -8.763 12.001 7.288 1.00 88.38 176 ILE A O 1
ATOM 1333 N N . GLN A 1 177 ? -9.753 12.322 5.322 1.00 90.06 177 GLN A N 1
ATOM 1334 C CA . GLN A 1 177 ? -10.789 13.188 5.890 1.00 90.06 177 GLN A CA 1
ATOM 1335 C C . GLN A 1 177 ? -11.773 12.377 6.732 1.00 90.06 177 GLN A C 1
ATOM 1337 O O . GLN A 1 177 ? -12.146 12.802 7.830 1.00 90.06 177 GLN A O 1
ATOM 1342 N N . LYS A 1 178 ? -12.142 11.183 6.259 1.00 92.50 178 LYS A N 1
ATOM 1343 C CA . LYS A 1 178 ? -13.006 10.263 6.988 1.00 92.50 178 LYS A CA 1
ATOM 1344 C C . LYS A 1 178 ? -12.389 9.838 8.314 1.00 92.50 178 LYS A C 1
ATOM 1346 O O . LYS A 1 178 ? -13.070 9.911 9.337 1.00 92.50 178 LYS A O 1
ATOM 1351 N N . SER A 1 179 ? -11.111 9.459 8.321 1.00 91.12 179 SER A N 1
ATOM 1352 C CA . SER A 1 179 ? -10.428 9.022 9.541 1.00 91.12 179 SER A CA 1
ATOM 1353 C C . SER A 1 179 ? -10.425 10.105 10.620 1.00 91.12 179 SER A C 1
ATOM 1355 O O . SER A 1 179 ? -10.742 9.822 11.777 1.00 91.12 179 SER A O 1
ATOM 1357 N N . LYS A 1 180 ? -10.209 11.370 10.239 1.00 89.69 180 LYS A N 1
ATOM 1358 C CA . LYS A 1 180 ? -10.328 12.519 11.152 1.00 89.69 180 LYS A CA 1
ATOM 1359 C C . LYS A 1 180 ? -11.731 12.643 11.750 1.00 89.69 180 LYS A C 1
ATOM 1361 O O . LYS A 1 180 ? -11.859 12.790 12.961 1.00 89.69 180 LYS A O 1
ATOM 1366 N N . ALA A 1 181 ? -12.777 12.507 10.935 1.00 89.94 181 ALA A N 1
ATOM 1367 C CA . ALA A 1 181 ? -14.164 12.581 11.401 1.00 89.94 181 ALA A CA 1
ATOM 1368 C C . ALA A 1 181 ? -14.575 11.404 12.310 1.00 89.94 181 ALA A C 1
ATOM 1370 O O . ALA A 1 181 ? -15.525 11.526 13.087 1.00 89.94 181 ALA A O 1
ATOM 1371 N N . VAL A 1 182 ? -13.904 10.252 12.204 1.00 91.62 182 VAL A N 1
ATOM 1372 C CA . VAL A 1 182 ? -14.116 9.101 13.101 1.00 91.62 182 VAL A CA 1
ATOM 1373 C C . VAL A 1 182 ? -13.426 9.312 14.445 1.00 91.62 182 VAL A C 1
ATOM 1375 O O . VAL A 1 182 ? -14.009 9.006 15.481 1.00 91.62 182 VAL A O 1
ATOM 1378 N N . ILE A 1 183 ? -12.226 9.891 14.452 1.00 91.00 183 ILE A N 1
ATOM 1379 C CA . ILE A 1 183 ? -11.468 10.194 15.677 1.00 91.00 183 ILE A CA 1
ATOM 1380 C C . ILE A 1 183 ? -12.244 11.117 16.621 1.00 91.00 183 ILE A C 1
ATOM 1382 O O . ILE A 1 183 ? -12.193 10.939 17.839 1.00 91.00 183 ILE A O 1
ATOM 1386 N N . GLU A 1 184 ? -13.017 12.056 16.075 1.00 89.62 184 GLU A N 1
ATOM 1387 C CA . GLU A 1 184 ? -13.876 12.949 16.859 1.00 89.62 184 GLU A CA 1
ATOM 1388 C C . GLU A 1 184 ? -14.900 12.190 17.723 1.00 89.62 184 GLU A C 1
ATOM 1390 O O . GLU A 1 184 ? -15.235 12.653 18.814 1.00 89.62 184 GLU A O 1
ATOM 1395 N N . LEU A 1 185 ? -15.347 10.998 17.302 1.00 89.75 185 LEU A N 1
ATOM 1396 C CA . LEU A 1 185 ? -16.285 10.171 18.076 1.00 89.75 185 LEU A CA 1
ATOM 1397 C C . LEU A 1 185 ? -15.677 9.607 19.362 1.00 89.75 185 LEU A C 1
ATOM 1399 O O . LEU A 1 185 ? -16.400 9.354 20.321 1.00 89.75 185 LEU A O 1
ATOM 1403 N N . TYR A 1 186 ? -14.354 9.452 19.404 1.00 89.00 186 TYR A N 1
ATOM 1404 C CA . TYR A 1 186 ? -13.623 9.027 20.598 1.00 89.00 186 TYR A CA 1
ATOM 1405 C C . TYR A 1 186 ? -13.319 10.196 21.551 1.00 89.00 186 TYR A C 1
ATOM 1407 O O . TYR A 1 186 ? -12.723 9.998 22.608 1.00 89.00 186 TYR A O 1
ATOM 1415 N N . GLY A 1 187 ? -13.698 11.430 21.192 1.00 90.38 187 GLY A N 1
ATOM 1416 C CA . GLY A 1 187 ? -13.408 12.628 21.983 1.00 90.38 187 GLY A CA 1
ATOM 1417 C C . GLY A 1 187 ? -11.927 13.028 21.994 1.00 90.38 187 GLY A C 1
ATOM 1418 O O . GLY A 1 187 ? -11.518 13.869 22.801 1.00 90.38 187 GLY A O 1
ATOM 1419 N N . TRP A 1 188 ? -11.102 12.449 21.117 1.00 88.44 188 TRP A N 1
ATOM 1420 C CA . TRP A 1 188 ? -9.688 12.793 21.003 1.00 88.44 188 TRP A CA 1
ATOM 1421 C C . TRP A 1 188 ? -9.511 14.122 20.265 1.00 88.44 188 TRP A C 1
ATOM 1423 O O . TRP A 1 188 ? -9.933 14.285 19.126 1.00 88.44 188 TRP A O 1
ATOM 1433 N N . LYS A 1 189 ? -8.855 15.084 20.921 1.00 80.19 189 LYS A N 1
ATOM 1434 C CA . LYS A 1 189 ? -8.688 16.454 20.401 1.00 80.19 189 LYS A CA 1
ATOM 1435 C C . LYS A 1 189 ? -7.439 16.648 19.533 1.00 80.19 189 LYS A C 1
ATOM 1437 O O . LYS A 1 189 ? -7.367 17.611 18.780 1.00 80.19 189 LYS A O 1
ATOM 1442 N N . ASN A 1 190 ? -6.475 15.729 19.607 1.00 73.81 190 ASN A N 1
ATOM 1443 C CA . ASN A 1 190 ? -5.180 15.843 18.929 1.00 73.81 190 ASN A CA 1
ATOM 1444 C C . ASN A 1 190 ? -5.144 14.991 17.652 1.00 73.81 190 ASN A C 1
ATOM 1446 O O . ASN A 1 190 ? -4.403 14.014 17.556 1.00 73.81 190 ASN A O 1
ATOM 1450 N N . ILE A 1 191 ? -5.955 15.377 16.665 1.00 72.31 191 ILE A N 1
ATOM 1451 C CA . ILE A 1 191 ? -6.030 14.750 15.331 1.00 72.31 191 ILE A CA 1
ATOM 1452 C C . ILE A 1 191 ? -4.699 14.763 14.561 1.00 72.31 191 ILE A C 1
ATOM 1454 O O . ILE A 1 191 ? -4.540 13.991 13.621 1.00 72.31 191 ILE A O 1
ATOM 1458 N N . GLU A 1 192 ? -3.723 15.579 14.966 1.00 72.69 192 GLU A N 1
ATOM 1459 C CA . GLU A 1 192 ? -2.366 15.591 14.395 1.00 72.69 192 GLU A CA 1
ATOM 1460 C C . GLU A 1 192 ? -1.630 14.252 14.572 1.00 72.69 192 GLU A C 1
ATOM 1462 O O . GLU A 1 192 ? -0.765 13.910 13.771 1.00 72.69 192 GLU A O 1
ATOM 1467 N N . ASN A 1 193 ? -2.030 13.442 15.560 1.00 67.69 193 ASN A N 1
ATOM 1468 C CA . ASN A 1 193 ? -1.484 12.100 15.776 1.00 67.69 193 ASN A CA 1
ATOM 1469 C C . ASN A 1 193 ? -2.098 11.034 14.850 1.00 67.69 193 ASN A C 1
ATOM 1471 O O . ASN A 1 193 ? -1.690 9.874 14.895 1.00 67.69 193 ASN A O 1
ATOM 1475 N N . CYS A 1 194 ? -3.056 11.407 13.995 1.00 76.12 194 CYS A N 1
ATOM 1476 C CA . CYS A 1 194 ? -3.546 10.576 12.897 1.00 76.12 194 CYS A CA 1
ATOM 1477 C C . CYS A 1 194 ? -2.546 10.633 11.732 1.00 76.12 194 CYS A C 1
ATOM 1479 O O . CYS A 1 194 ? -2.831 11.155 10.653 1.00 76.12 194 CYS A O 1
ATOM 1481 N N . ASN A 1 195 ? -1.327 10.162 11.990 1.00 72.56 195 ASN A N 1
ATOM 1482 C CA . ASN A 1 195 ? -0.246 10.172 11.018 1.00 72.56 195 ASN A CA 1
ATOM 1483 C C . ASN A 1 195 ? -0.320 8.882 10.197 1.00 72.56 195 ASN A C 1
ATOM 1485 O O . ASN A 1 195 ? 0.416 7.928 10.444 1.00 72.56 195 ASN A O 1
ATOM 1489 N N . ILE A 1 196 ? -1.277 8.831 9.269 1.00 69.06 196 ILE A N 1
ATOM 1490 C CA . ILE A 1 196 ? -1.350 7.756 8.274 1.00 69.06 196 ILE A CA 1
ATOM 1491 C C . ILE A 1 196 ? -0.096 7.919 7.416 1.00 69.06 196 ILE A C 1
ATOM 1493 O O . ILE A 1 196 ? 0.066 9.004 6.845 1.00 69.06 196 ILE A O 1
ATOM 1497 N N . PRO A 1 197 ? 0.819 6.930 7.375 1.00 56.84 197 PRO A N 1
ATOM 1498 C CA . PRO A 1 197 ? 2.066 7.058 6.637 1.00 56.84 197 PRO A CA 1
ATOM 1499 C C . PRO A 1 197 ? 1.774 7.418 5.179 1.00 56.84 197 PRO A C 1
ATOM 1501 O O . PRO A 1 197 ? 1.396 6.568 4.381 1.00 56.84 197 PRO A O 1
ATOM 1504 N N . ARG A 1 198 ? 1.934 8.696 4.822 1.00 51.12 198 ARG A N 1
ATOM 1505 C CA . ARG A 1 198 ? 1.937 9.114 3.423 1.00 51.12 198 ARG A CA 1
ATOM 1506 C C . ARG A 1 198 ? 3.286 8.734 2.854 1.00 51.12 198 ARG A C 1
ATOM 1508 O O . ARG A 1 198 ? 4.302 9.308 3.253 1.00 51.12 198 ARG A O 1
ATOM 1515 N N . ILE A 1 199 ? 3.302 7.813 1.901 1.00 38.38 199 ILE A N 1
ATOM 1516 C CA . ILE A 1 199 ? 4.459 7.707 1.024 1.00 38.38 199 ILE A CA 1
ATOM 1517 C C . ILE A 1 199 ? 4.369 8.904 0.082 1.00 38.38 199 ILE A C 1
ATOM 1519 O O . ILE A 1 199 ? 3.419 9.061 -0.671 1.00 38.38 199 ILE A O 1
ATOM 1523 N N . THR A 1 200 ? 5.320 9.827 0.208 1.00 32.50 200 THR A N 1
ATOM 1524 C CA . THR A 1 200 ? 5.467 10.910 -0.765 1.00 32.50 200 THR A CA 1
ATOM 1525 C C . THR A 1 200 ? 6.463 10.426 -1.806 1.00 32.50 200 THR A C 1
ATOM 1527 O O . THR A 1 200 ? 7.668 10.483 -1.566 1.00 32.50 200 THR A O 1
ATOM 1530 N N . VAL A 1 201 ? 5.992 9.935 -2.953 1.00 32.28 201 VAL A N 1
ATOM 1531 C CA . VAL A 1 201 ? 6.880 9.703 -4.099 1.00 32.28 201 VAL A CA 1
ATOM 1532 C C . VAL A 1 201 ? 6.991 11.011 -4.882 1.00 32.28 201 VAL A C 1
ATOM 1534 O O . VAL A 1 201 ? 6.115 11.381 -5.664 1.00 32.28 201 VAL A O 1
ATOM 1537 N N . SER A 1 202 ? 8.070 11.755 -4.638 1.00 27.81 202 SER A N 1
ATOM 1538 C CA . SER A 1 202 ? 8.396 12.956 -5.409 1.00 27.81 202 SER A CA 1
ATOM 1539 C C . SER A 1 202 ? 8.990 12.560 -6.762 1.00 27.81 202 SER A C 1
ATOM 1541 O O . SER A 1 202 ? 10.074 11.981 -6.825 1.00 27.81 202 SER A O 1
ATOM 1543 N N . THR A 1 203 ? 8.302 12.895 -7.853 1.00 30.50 203 THR A N 1
ATOM 1544 C CA . THR A 1 203 ? 8.872 12.881 -9.207 1.00 30.50 203 THR A CA 1
ATOM 1545 C C . THR A 1 203 ? 8.909 14.309 -9.738 1.00 30.50 203 THR A C 1
ATOM 1547 O O . THR A 1 203 ? 7.855 14.924 -9.901 1.00 30.50 203 THR A O 1
ATOM 1550 N N . SER A 1 204 ? 10.098 14.844 -10.028 1.00 27.23 204 SER A N 1
ATOM 1551 C CA . SER A 1 204 ? 10.233 16.106 -10.759 1.00 27.23 204 SER A CA 1
ATOM 1552 C C . SER A 1 204 ? 10.238 15.860 -12.271 1.00 27.23 204 SER A C 1
ATOM 1554 O O . SER A 1 204 ? 11.062 15.125 -12.815 1.00 27.23 204 SER A O 1
ATOM 1556 N N . THR A 1 205 ? 9.302 16.500 -12.963 1.00 36.12 205 THR A N 1
ATOM 1557 C CA . THR A 1 205 ? 9.294 16.685 -14.418 1.00 36.12 205 THR A CA 1
ATOM 1558 C C . THR A 1 205 ? 10.191 17.854 -14.819 1.00 36.12 205 THR A C 1
ATOM 1560 O O . THR A 1 205 ? 10.078 18.936 -14.249 1.00 36.12 205 THR A O 1
ATOM 1563 N N . GLY A 1 206 ? 10.983 17.667 -15.879 1.00 32.78 206 GLY A N 1
ATOM 1564 C CA . GLY A 1 206 ? 11.616 18.752 -16.639 1.00 32.78 206 GLY A CA 1
ATOM 1565 C C . GLY A 1 206 ? 12.979 19.188 -16.101 1.00 32.78 206 GLY A C 1
ATOM 1566 O O . GLY A 1 206 ? 13.128 19.534 -14.937 1.00 32.78 206 GLY A O 1
ATOM 1567 N N . GLY A 1 207 ? 13.995 19.152 -16.965 1.00 39.19 207 GLY A N 1
ATOM 1568 C CA . GLY A 1 207 ? 15.392 19.367 -16.598 1.00 39.19 207 GLY A CA 1
ATOM 1569 C C . GLY A 1 207 ? 15.672 20.684 -15.870 1.00 39.19 207 GLY A C 1
ATOM 1570 O O . GLY A 1 207 ? 15.520 21.750 -16.448 1.00 39.19 207 GLY A O 1
ATOM 1571 N N . LEU A 1 208 ? 16.149 20.576 -14.629 1.00 26.19 208 LEU A N 1
ATOM 1572 C CA . LEU A 1 208 ? 17.136 21.432 -13.958 1.00 26.19 208 LEU A CA 1
ATOM 1573 C C . LEU A 1 208 ? 17.374 20.854 -12.549 1.00 26.19 208 LEU A C 1
ATOM 1575 O O . LEU A 1 208 ? 16.426 20.509 -11.857 1.00 26.19 208 LEU A O 1
ATOM 1579 N N . ALA A 1 209 ? 18.654 20.693 -12.198 1.00 28.16 209 ALA A N 1
ATOM 1580 C CA . ALA A 1 209 ? 19.254 20.323 -10.906 1.00 28.16 209 ALA A CA 1
ATOM 1581 C C . ALA A 1 209 ? 18.372 19.650 -9.819 1.00 28.16 209 ALA A C 1
ATOM 1583 O O . ALA A 1 209 ? 17.515 20.270 -9.194 1.00 28.16 209 ALA A O 1
ATOM 1584 N N . LEU A 1 210 ? 18.720 18.397 -9.496 1.00 29.67 210 LEU A N 1
ATOM 1585 C CA . LEU A 1 210 ? 18.321 17.689 -8.273 1.00 29.67 210 LEU A CA 1
ATOM 1586 C C . LEU A 1 210 ? 18.708 18.498 -7.022 1.00 29.67 210 LEU A C 1
ATOM 1588 O O . LEU A 1 210 ? 19.889 18.603 -6.701 1.00 29.67 210 LEU A O 1
ATOM 1592 N N . ASN A 1 211 ? 17.717 18.981 -6.274 1.00 29.70 211 ASN A N 1
ATOM 1593 C CA . ASN A 1 211 ? 17.870 19.284 -4.852 1.00 29.70 211 ASN A CA 1
ATOM 1594 C C . ASN A 1 211 ? 17.103 18.225 -4.055 1.00 29.70 211 ASN A C 1
ATOM 1596 O O . ASN A 1 211 ? 15.923 18.381 -3.751 1.00 29.70 211 ASN A O 1
ATOM 1600 N N . ILE A 1 212 ? 17.797 17.132 -3.734 1.00 36.09 212 ILE A N 1
ATOM 1601 C CA . ILE A 1 212 ? 17.398 16.223 -2.656 1.00 36.09 212 ILE A CA 1
ATOM 1602 C C . ILE A 1 212 ? 17.555 17.020 -1.363 1.00 36.09 212 ILE A C 1
ATOM 1604 O O . ILE A 1 212 ? 18.657 17.482 -1.056 1.00 36.09 212 ILE A O 1
ATOM 1608 N N . THR A 1 213 ? 16.474 17.225 -0.612 1.00 35.97 213 THR A N 1
ATOM 1609 C CA . THR A 1 213 ? 16.614 17.847 0.706 1.00 35.97 213 THR A CA 1
ATOM 1610 C C . THR A 1 213 ? 17.167 16.821 1.692 1.00 35.97 213 THR A C 1
ATOM 1612 O O . THR A 1 213 ? 16.864 15.629 1.627 1.00 35.97 213 THR A O 1
ATOM 1615 N N . LYS A 1 214 ? 18.008 17.288 2.614 1.00 39.88 214 LYS A N 1
ATOM 1616 C CA . LYS A 1 214 ? 18.662 16.463 3.640 1.00 39.88 214 LYS A CA 1
ATOM 1617 C C . LYS A 1 214 ? 17.662 15.636 4.475 1.00 39.88 214 LYS A C 1
ATOM 1619 O O . LYS A 1 214 ? 17.992 14.537 4.905 1.00 39.88 214 LYS A O 1
ATOM 1624 N N . ASP A 1 215 ? 16.429 16.123 4.622 1.00 36.12 215 ASP A N 1
ATOM 1625 C CA . ASP A 1 215 ? 15.399 15.541 5.492 1.00 36.12 215 ASP A CA 1
ATOM 1626 C C . ASP A 1 215 ? 14.835 14.194 4.985 1.00 36.12 215 ASP A C 1
ATOM 1628 O O . ASP A 1 215 ? 14.505 13.315 5.783 1.00 36.12 215 ASP A O 1
ATOM 1632 N N . ASP A 1 216 ? 14.782 13.977 3.666 1.00 37.78 216 ASP A N 1
ATOM 1633 C CA . ASP A 1 216 ? 14.266 12.727 3.073 1.00 37.78 216 ASP A CA 1
ATOM 1634 C C . ASP A 1 216 ? 15.300 11.591 3.108 1.00 37.78 216 ASP A C 1
ATOM 1636 O O . ASP A 1 216 ? 14.970 10.409 3.256 1.00 37.78 216 ASP A O 1
ATOM 1640 N N . THR A 1 217 ? 16.580 11.961 3.049 1.00 44.81 217 THR A N 1
ATOM 1641 C CA . THR A 1 217 ? 17.692 11.016 3.207 1.00 44.81 217 THR A CA 1
ATOM 1642 C C . THR A 1 217 ? 17.790 10.553 4.665 1.00 44.81 217 THR A C 1
ATOM 1644 O O . THR A 1 217 ? 17.913 9.356 4.932 1.00 44.81 217 THR A O 1
ATOM 1647 N N . ASP A 1 218 ? 17.606 11.483 5.608 1.00 43.84 218 ASP A N 1
ATOM 1648 C CA . ASP A 1 218 ? 17.651 11.215 7.047 1.00 43.84 218 ASP A CA 1
ATOM 1649 C C . ASP A 1 218 ? 16.511 10.284 7.518 1.00 43.84 218 ASP A C 1
ATOM 1651 O O . ASP A 1 218 ? 16.708 9.485 8.436 1.00 43.84 218 ASP A O 1
ATOM 1655 N N . LYS A 1 219 ? 15.319 10.328 6.902 1.00 44.84 219 LYS A N 1
ATOM 1656 C CA . LYS A 1 219 ? 14.185 9.448 7.265 1.00 44.84 219 LYS A CA 1
ATOM 1657 C C . LYS A 1 219 ? 14.394 7.995 6.842 1.00 44.84 219 LYS A C 1
ATOM 1659 O O . LYS A 1 219 ? 14.113 7.089 7.628 1.00 44.84 219 LYS A O 1
ATOM 1664 N N . THR A 1 220 ? 14.935 7.774 5.646 1.00 43.38 220 THR A N 1
ATOM 1665 C CA . THR A 1 220 ? 15.253 6.425 5.152 1.00 43.38 220 THR A CA 1
ATOM 1666 C C . THR A 1 220 ? 16.380 5.803 5.980 1.00 43.38 220 THR A C 1
ATOM 1668 O O . THR A 1 220 ? 16.263 4.664 6.425 1.00 43.38 220 THR A O 1
ATOM 1671 N N . GLU A 1 221 ? 17.422 6.576 6.310 1.00 45.81 221 GLU A N 1
ATOM 1672 C CA . GLU A 1 221 ? 18.495 6.118 7.206 1.00 45.81 221 GLU A CA 1
ATOM 1673 C C . GLU A 1 221 ? 18.000 5.811 8.633 1.00 45.81 221 GLU A C 1
ATOM 1675 O O . GLU A 1 221 ? 18.507 4.888 9.276 1.00 45.81 221 GLU A O 1
ATOM 1680 N N . ARG A 1 222 ? 16.991 6.536 9.141 1.00 45.62 222 ARG A N 1
ATOM 1681 C CA . ARG A 1 222 ? 16.376 6.259 10.455 1.00 45.62 222 ARG A CA 1
ATOM 1682 C C . ARG A 1 222 ? 15.547 4.974 10.471 1.00 45.62 222 ARG A C 1
ATOM 1684 O O . ARG A 1 222 ? 15.649 4.225 11.439 1.00 45.62 222 ARG A O 1
ATOM 1691 N N . LEU A 1 223 ? 14.764 4.700 9.425 1.00 36.31 223 LEU A N 1
ATOM 1692 C CA . LEU A 1 223 ? 13.988 3.457 9.295 1.00 36.31 223 LEU A CA 1
ATOM 1693 C C . LEU A 1 223 ? 14.900 2.229 9.198 1.00 36.31 223 LEU A C 1
ATOM 1695 O O . LEU A 1 223 ? 14.677 1.237 9.886 1.00 36.31 223 LEU A O 1
ATOM 1699 N N . VAL A 1 224 ? 15.986 2.336 8.435 1.00 44.53 224 VAL A N 1
ATOM 1700 C CA . VAL A 1 224 ? 17.022 1.299 8.339 1.00 44.53 224 VAL A CA 1
ATOM 1701 C C . VAL A 1 224 ? 17.655 1.024 9.704 1.00 44.53 224 VAL A C 1
ATOM 1703 O O . VAL A 1 224 ? 17.655 -0.118 10.162 1.00 44.53 224 VAL A O 1
ATOM 1706 N N . LYS A 1 225 ? 18.105 2.071 10.413 1.00 47.84 225 LYS A N 1
ATOM 1707 C CA . LYS A 1 225 ? 18.691 1.934 11.759 1.00 47.84 225 LYS A CA 1
ATOM 1708 C C . LYS A 1 225 ? 17.721 1.330 12.779 1.00 47.84 225 LYS A C 1
ATOM 1710 O O . LYS A 1 225 ? 18.169 0.643 13.690 1.00 47.84 225 LYS A O 1
ATOM 1715 N N . ALA A 1 226 ? 16.415 1.553 12.630 1.00 39.88 226 ALA A N 1
ATOM 1716 C CA . ALA A 1 226 ? 15.397 1.015 13.532 1.00 39.88 226 ALA A CA 1
ATOM 1717 C C . ALA A 1 226 ? 15.132 -0.492 13.341 1.00 39.88 226 ALA A C 1
ATOM 1719 O O . ALA A 1 226 ? 14.679 -1.146 14.276 1.00 39.88 226 ALA A O 1
ATOM 1720 N N . THR A 1 227 ? 15.426 -1.052 12.162 1.00 42.22 227 THR A N 1
ATOM 1721 C CA . THR A 1 227 ? 15.219 -2.487 11.870 1.00 42.22 227 THR A CA 1
ATOM 1722 C C . THR A 1 227 ? 16.408 -3.374 12.239 1.00 42.22 227 THR A C 1
ATOM 1724 O O . THR A 1 227 ? 16.272 -4.594 12.252 1.00 42.22 227 THR A O 1
ATOM 1727 N N . GLY A 1 228 ? 17.573 -2.786 12.537 1.00 43.34 228 GLY A N 1
ATOM 1728 C CA . GLY A 1 228 ? 18.806 -3.533 12.813 1.00 43.34 228 GLY A CA 1
ATOM 1729 C C . GLY A 1 228 ? 19.331 -4.339 11.619 1.00 43.34 228 GLY A C 1
ATOM 1730 O O . GLY A 1 228 ? 20.244 -5.141 11.789 1.00 43.34 228 GLY A O 1
ATOM 1731 N N . GLN A 1 229 ? 18.761 -4.149 10.425 1.00 53.00 229 GLN A N 1
ATOM 1732 C CA . GLN A 1 229 ? 19.212 -4.812 9.212 1.00 53.00 229 GLN A CA 1
ATOM 1733 C C . GLN A 1 229 ? 20.486 -4.113 8.722 1.00 53.00 229 GLN A C 1
ATOM 1735 O O . GLN A 1 229 ? 20.443 -2.984 8.232 1.00 53.00 229 GLN A O 1
ATOM 1740 N N . GLU A 1 230 ? 21.633 -4.764 8.911 1.00 68.12 230 GLU A N 1
ATOM 1741 C CA . GLU A 1 230 ? 22.887 -4.337 8.294 1.00 68.12 230 GLU A CA 1
ATOM 1742 C C . GLU A 1 230 ? 22.831 -4.651 6.794 1.00 68.12 230 GLU A C 1
ATOM 1744 O O . GLU A 1 230 ? 22.457 -5.752 6.394 1.00 68.12 230 GLU A O 1
ATOM 1749 N N . PHE A 1 231 ? 23.171 -3.667 5.963 1.00 83.88 231 PHE A N 1
ATOM 1750 C CA . PHE A 1 231 ? 23.341 -3.855 4.523 1.00 83.88 231 PHE A CA 1
ATOM 1751 C C . PHE A 1 231 ? 24.824 -3.989 4.202 1.00 83.88 231 PHE A C 1
ATOM 1753 O O . PHE A 1 231 ? 25.653 -3.336 4.840 1.00 83.88 231 PHE A O 1
ATOM 1760 N N . ASP A 1 232 ? 25.154 -4.769 3.178 1.00 92.06 232 ASP A N 1
ATOM 1761 C CA . ASP A 1 232 ? 26.545 -5.072 2.835 1.00 92.06 232 ASP A CA 1
ATOM 1762 C C . ASP A 1 232 ? 27.315 -3.850 2.319 1.00 92.06 232 ASP A C 1
ATOM 1764 O O . ASP A 1 232 ? 28.532 -3.757 2.490 1.00 92.06 232 ASP A O 1
ATOM 1768 N N . GLY A 1 233 ? 26.621 -2.888 1.701 1.00 95.69 233 GLY A N 1
ATOM 1769 C CA . GLY A 1 233 ? 27.214 -1.615 1.300 1.00 95.69 233 GLY A CA 1
ATOM 1770 C C . GLY A 1 233 ? 26.606 -1.009 0.041 1.00 95.69 233 GLY A C 1
ATOM 1771 O O . GLY A 1 233 ? 25.470 -1.288 -0.334 1.00 95.69 233 GLY A O 1
ATOM 1772 N N . TRP A 1 234 ? 27.386 -0.151 -0.609 1.00 97.31 234 TRP A N 1
ATOM 1773 C CA . TRP A 1 234 ? 27.036 0.605 -1.802 1.00 97.31 234 TRP A CA 1
ATOM 1774 C C . TRP A 1 234 ? 27.859 0.172 -3.012 1.00 97.31 234 TRP A C 1
ATOM 1776 O O . TRP A 1 234 ? 29.078 0.016 -2.934 1.00 97.31 234 TRP A O 1
ATOM 1786 N N . MET A 1 235 ? 27.194 0.052 -4.156 1.00 97.69 235 MET A N 1
ATOM 1787 C CA . MET A 1 235 ? 27.789 -0.298 -5.443 1.00 97.69 235 MET A CA 1
ATOM 1788 C C . MET A 1 235 ? 27.403 0.747 -6.487 1.00 97.69 235 MET A C 1
ATOM 1790 O O . MET A 1 235 ? 26.256 1.193 -6.541 1.00 97.69 235 MET A O 1
ATOM 1794 N N . ALA A 1 236 ? 28.342 1.127 -7.349 1.00 97.56 236 ALA A N 1
ATOM 1795 C CA . ALA A 1 236 ? 27.997 1.892 -8.541 1.00 97.56 236 ALA A CA 1
ATOM 1796 C C . ALA A 1 236 ? 27.198 0.995 -9.498 1.00 97.56 236 ALA A C 1
ATOM 1798 O O . ALA A 1 236 ? 27.531 -0.178 -9.668 1.00 97.56 236 ALA A O 1
ATOM 1799 N N . LEU A 1 237 ? 26.160 1.537 -10.134 1.00 97.50 237 LEU A N 1
ATOM 1800 C CA . LEU A 1 237 ? 25.343 0.778 -11.082 1.00 97.50 237 LEU A CA 1
ATOM 1801 C C . LEU A 1 237 ? 25.896 0.799 -12.502 1.00 97.50 237 LEU A C 1
ATOM 1803 O O . LEU A 1 237 ? 25.576 -0.092 -13.282 1.00 97.50 237 LEU A O 1
ATOM 1807 N N . HIS A 1 238 ? 26.704 1.799 -12.841 1.00 97.38 238 HIS A N 1
ATOM 1808 C CA . HIS A 1 238 ? 27.315 1.980 -14.153 1.00 97.38 238 HIS A CA 1
ATOM 1809 C C . HIS A 1 238 ? 28.562 2.866 -14.040 1.00 97.38 238 HIS A C 1
ATOM 1811 O O . HIS A 1 238 ? 28.759 3.548 -13.031 1.00 97.38 238 HIS A O 1
ATOM 1817 N N . ASP A 1 239 ? 29.402 2.878 -15.075 1.00 96.88 239 ASP A N 1
ATOM 1818 C CA . ASP A 1 239 ? 30.524 3.815 -15.174 1.00 96.88 239 ASP A CA 1
ATOM 1819 C C . ASP A 1 239 ? 29.993 5.232 -15.462 1.00 96.88 239 ASP A C 1
ATOM 1821 O O . ASP A 1 239 ? 28.934 5.398 -16.075 1.00 96.88 239 ASP A O 1
ATOM 1825 N N . VAL A 1 240 ? 30.702 6.272 -15.017 1.00 95.00 240 VAL A N 1
ATOM 1826 C CA . VAL A 1 240 ? 30.293 7.669 -15.249 1.00 95.00 240 VAL A CA 1
ATOM 1827 C C . VAL A 1 240 ? 30.155 7.923 -16.755 1.00 95.00 240 VAL A C 1
ATOM 1829 O O . VAL A 1 240 ? 31.083 7.676 -17.520 1.00 95.00 240 VAL A O 1
ATOM 1832 N N . GLY A 1 241 ? 28.980 8.391 -17.190 1.00 90.88 241 GLY A N 1
ATOM 1833 C CA . GLY A 1 241 ? 28.664 8.620 -18.607 1.00 90.88 241 GLY A CA 1
ATOM 1834 C C . GLY A 1 241 ? 28.237 7.377 -19.402 1.00 90.88 241 GLY A C 1
ATOM 1835 O O . GLY A 1 241 ? 27.805 7.517 -20.544 1.00 90.88 241 GLY A O 1
ATOM 1836 N N . ALA A 1 242 ? 28.301 6.175 -18.821 1.00 92.69 242 ALA A N 1
ATOM 1837 C CA . ALA A 1 242 ? 27.777 4.962 -19.444 1.00 92.69 242 ALA A CA 1
ATOM 1838 C C . ALA A 1 242 ? 26.266 4.811 -19.205 1.00 92.69 242 ALA A C 1
ATOM 1840 O O . ALA A 1 242 ? 25.745 5.190 -18.159 1.00 92.69 242 ALA A O 1
ATOM 1841 N N . THR A 1 243 ? 25.566 4.206 -20.166 1.00 84.94 243 THR A N 1
ATOM 1842 C CA . THR A 1 243 ? 24.134 3.863 -20.058 1.00 84.94 243 THR A CA 1
ATOM 1843 C C . THR A 1 243 ? 23.904 2.396 -19.673 1.00 84.94 243 THR A C 1
ATOM 1845 O O . THR A 1 243 ? 22.849 2.039 -19.146 1.00 84.94 243 THR A O 1
ATOM 1848 N N . SER A 1 244 ? 24.889 1.529 -19.918 1.00 90.56 244 SER A N 1
ATOM 1849 C CA . SER A 1 244 ? 24.850 0.111 -19.554 1.00 90.56 244 SER A CA 1
ATOM 1850 C C . SER A 1 244 ? 25.122 -0.082 -18.066 1.00 90.56 244 SER A C 1
ATOM 1852 O O . SER A 1 244 ? 26.124 0.431 -17.560 1.00 90.56 244 SER A O 1
ATOM 1854 N N . SER A 1 245 ? 24.286 -0.867 -17.382 1.00 96.19 245 SER A N 1
ATOM 1855 C CA . SER A 1 245 ? 24.546 -1.211 -15.985 1.00 96.19 245 SER A CA 1
ATOM 1856 C C . SER A 1 245 ? 25.542 -2.367 -15.831 1.00 96.19 245 SER A C 1
ATOM 1858 O O . SER A 1 245 ? 25.772 -3.162 -16.747 1.00 96.19 245 SER A O 1
ATOM 1860 N N . PHE A 1 246 ? 26.098 -2.495 -14.630 1.00 98.12 246 PHE A N 1
ATOM 1861 C CA . PHE A 1 246 ? 26.917 -3.633 -14.203 1.00 98.12 246 PHE A CA 1
ATOM 1862 C C . PHE A 1 246 ? 26.083 -4.861 -13.820 1.00 98.12 246 PHE A C 1
ATOM 1864 O O . PHE A 1 246 ? 26.601 -5.812 -13.232 1.00 98.12 246 PHE A O 1
ATOM 1871 N N . PHE A 1 247 ? 24.786 -4.841 -14.119 1.00 97.94 247 PHE A N 1
ATOM 1872 C CA . PHE A 1 247 ? 23.825 -5.811 -13.639 1.00 97.94 247 PHE A CA 1
ATOM 1873 C C . PHE A 1 247 ? 22.978 -6.370 -14.781 1.00 97.94 247 PHE A C 1
ATOM 1875 O O . PHE A 1 247 ? 22.773 -5.749 -15.826 1.00 97.94 247 PHE A O 1
ATOM 1882 N N . ASN A 1 248 ? 22.468 -7.570 -14.547 1.00 97.50 248 ASN A N 1
ATOM 1883 C CA . ASN A 1 248 ? 21.455 -8.223 -15.350 1.00 97.50 248 ASN A CA 1
ATOM 1884 C C . ASN A 1 248 ? 20.193 -8.410 -14.501 1.00 97.50 248 ASN A C 1
ATOM 1886 O O . ASN A 1 248 ? 20.281 -8.675 -13.301 1.00 97.50 248 ASN A O 1
ATOM 1890 N N . LYS A 1 249 ? 19.024 -8.338 -15.137 1.00 95.44 249 LYS A N 1
ATOM 1891 C CA . LYS A 1 249 ? 17.730 -8.688 -14.543 1.00 95.44 249 LYS A CA 1
ATOM 1892 C C . LYS A 1 249 ? 17.181 -9.896 -15.289 1.00 95.44 249 LYS A C 1
ATOM 1894 O O . LYS A 1 249 ? 17.083 -9.864 -16.513 1.00 95.44 249 LYS A O 1
ATOM 1899 N N . ALA A 1 250 ? 16.898 -10.978 -14.564 1.00 90.06 250 ALA A N 1
ATOM 1900 C CA . ALA A 1 250 ? 16.470 -12.254 -15.149 1.00 90.06 250 ALA A CA 1
ATOM 1901 C C . ALA A 1 250 ? 17.393 -12.750 -16.289 1.00 90.06 250 ALA A C 1
ATOM 1903 O O . ALA A 1 250 ? 16.933 -13.197 -17.333 1.00 90.06 250 ALA A O 1
ATOM 1904 N N . GLY A 1 251 ? 18.714 -12.622 -16.111 1.00 92.50 251 GLY A N 1
ATOM 1905 C CA . GLY A 1 251 ? 19.710 -13.064 -17.097 1.00 92.50 251 GLY A CA 1
ATOM 1906 C C . GLY A 1 251 ? 19.942 -12.116 -18.282 1.00 92.50 251 GLY A C 1
ATOM 1907 O O . GLY A 1 251 ? 20.853 -12.362 -19.070 1.00 92.50 251 GLY A O 1
ATOM 1908 N N . HIS A 1 252 ? 19.196 -11.013 -18.391 1.00 95.12 252 HIS A N 1
ATOM 1909 C CA . HIS A 1 252 ? 19.336 -10.044 -19.480 1.00 95.12 252 HIS A CA 1
ATOM 1910 C C . HIS A 1 252 ? 19.978 -8.729 -19.010 1.00 95.12 252 HIS A C 1
ATOM 1912 O O . HIS A 1 252 ? 19.679 -8.284 -17.898 1.00 95.12 252 HIS A O 1
ATOM 1918 N N . PRO A 1 253 ? 20.824 -8.074 -19.831 1.00 96.31 253 PRO A N 1
ATOM 1919 C CA . PRO A 1 253 ? 21.354 -6.750 -19.516 1.00 96.31 253 PRO A CA 1
ATOM 1920 C C . PRO A 1 253 ? 20.239 -5.737 -19.254 1.00 96.31 253 PRO A C 1
ATOM 1922 O O . PRO A 1 253 ? 19.264 -5.676 -20.003 1.00 96.31 253 PRO A O 1
ATOM 1925 N N . ILE A 1 254 ? 20.401 -4.913 -18.218 1.00 95.00 254 ILE A N 1
ATOM 1926 C CA . ILE A 1 254 ? 19.466 -3.833 -17.885 1.00 95.00 254 ILE A CA 1
ATOM 1927 C C . ILE A 1 254 ? 20.172 -2.473 -17.936 1.00 95.00 254 ILE A C 1
ATOM 1929 O O . ILE A 1 254 ? 21.353 -2.351 -17.604 1.00 95.00 254 ILE A O 1
ATOM 1933 N N . ASN A 1 255 ? 19.459 -1.437 -18.378 1.00 94.06 255 ASN A N 1
ATOM 1934 C CA . ASN A 1 255 ? 19.934 -0.056 -18.292 1.00 94.06 255 ASN A CA 1
ATOM 1935 C C . ASN A 1 255 ? 19.864 0.413 -16.832 1.00 94.06 255 ASN A C 1
ATOM 1937 O O . ASN A 1 255 ? 18.878 0.132 -16.153 1.00 94.06 255 ASN A O 1
ATOM 1941 N N . ALA A 1 256 ? 20.870 1.150 -16.359 1.00 92.12 256 ALA A N 1
ATOM 1942 C CA . ALA A 1 256 ? 20.896 1.627 -14.978 1.00 92.12 256 ALA A CA 1
ATOM 1943 C C . ALA A 1 256 ? 19.670 2.486 -14.615 1.00 92.12 256 ALA A C 1
ATOM 1945 O O . ALA A 1 256 ? 19.179 2.401 -13.497 1.00 92.12 256 ALA A O 1
ATOM 1946 N N . ALA A 1 257 ? 19.119 3.236 -15.575 1.00 87.94 257 ALA A N 1
ATOM 1947 C CA . ALA A 1 257 ? 17.910 4.040 -15.390 1.00 87.94 257 ALA A CA 1
ATOM 1948 C C . ALA A 1 257 ? 16.622 3.215 -15.183 1.00 87.94 257 ALA A C 1
ATOM 1950 O O . ALA A 1 257 ? 15.591 3.784 -14.840 1.00 87.94 257 ALA A O 1
ATOM 1951 N N . ASN A 1 258 ? 16.666 1.898 -15.416 1.00 90.00 258 ASN A N 1
ATOM 1952 C CA . ASN A 1 258 ? 15.536 0.981 -15.233 1.00 90.00 258 ASN A CA 1
ATOM 1953 C C . ASN A 1 258 ? 15.683 0.094 -13.981 1.00 90.00 258 ASN A C 1
ATOM 1955 O O . ASN A 1 258 ? 14.862 -0.801 -13.781 1.00 90.00 258 ASN A O 1
ATOM 1959 N N . ILE A 1 259 ? 16.734 0.294 -13.180 1.00 90.50 259 ILE A N 1
ATOM 1960 C CA . ILE A 1 259 ? 16.926 -0.408 -11.907 1.00 90.50 259 ILE A CA 1
ATOM 1961 C C . ILE A 1 259 ? 16.111 0.306 -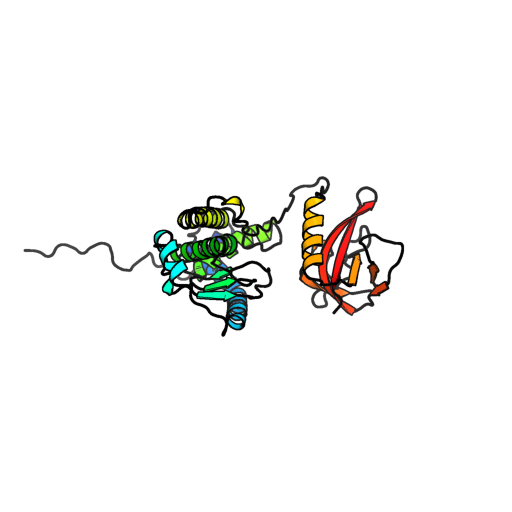10.826 1.00 90.50 259 ILE A C 1
ATOM 1963 O O . ILE A 1 259 ? 16.215 1.523 -10.689 1.00 90.50 259 ILE A O 1
ATOM 1967 N N . ASN A 1 260 ? 15.337 -0.452 -10.048 1.00 88.50 260 ASN A N 1
ATOM 1968 C CA . ASN A 1 260 ? 14.494 0.074 -8.972 1.00 88.50 260 ASN A CA 1
ATOM 1969 C C . ASN A 1 260 ? 14.857 -0.530 -7.612 1.00 88.50 260 ASN A C 1
ATOM 1971 O O . ASN A 1 260 ? 15.414 -1.625 -7.529 1.00 88.50 260 ASN A O 1
ATOM 1975 N N . VAL A 1 261 ? 14.494 0.169 -6.535 1.00 85.19 261 VAL A N 1
ATOM 1976 C CA . VAL A 1 261 ? 14.496 -0.413 -5.185 1.00 85.19 261 VAL A CA 1
ATOM 1977 C C . VAL A 1 261 ? 13.561 -1.627 -5.155 1.00 85.19 261 VAL A C 1
ATOM 1979 O O . VAL A 1 261 ? 12.475 -1.595 -5.728 1.00 85.19 261 VAL A O 1
ATOM 1982 N N . GLY A 1 262 ? 14.005 -2.704 -4.511 1.00 79.19 262 GLY A N 1
ATOM 1983 C CA . GLY A 1 262 ? 13.341 -4.006 -4.475 1.00 79.19 262 GLY A CA 1
ATOM 1984 C C . GLY A 1 262 ? 13.774 -4.963 -5.589 1.00 79.19 262 GLY A C 1
ATOM 1985 O O . GLY A 1 262 ? 13.466 -6.152 -5.511 1.00 79.19 262 GLY A O 1
ATOM 1986 N N . ASP A 1 263 ? 14.510 -4.491 -6.601 1.00 86.38 263 ASP A N 1
ATOM 1987 C CA . ASP A 1 263 ? 14.974 -5.365 -7.675 1.00 86.38 263 ASP A CA 1
ATOM 1988 C C . ASP A 1 263 ? 15.969 -6.418 -7.170 1.00 86.38 263 ASP A C 1
ATOM 1990 O O . ASP A 1 263 ? 16.882 -6.128 -6.396 1.00 86.38 263 ASP A O 1
ATOM 1994 N N . ILE A 1 264 ? 15.813 -7.640 -7.685 1.00 91.75 264 ILE A N 1
ATOM 1995 C CA . ILE A 1 264 ? 16.782 -8.729 -7.547 1.00 91.75 264 ILE A CA 1
ATOM 1996 C C . ILE A 1 264 ? 17.574 -8.797 -8.846 1.00 91.75 264 ILE A C 1
ATOM 1998 O O . ILE A 1 264 ? 17.026 -9.113 -9.908 1.00 91.75 264 ILE A O 1
ATOM 2002 N N . LEU A 1 265 ? 18.858 -8.475 -8.767 1.00 96.81 265 LEU A N 1
ATOM 2003 C CA . LEU A 1 265 ? 19.747 -8.384 -9.917 1.00 96.81 265 LEU A CA 1
ATOM 2004 C C . LEU A 1 265 ? 20.903 -9.370 -9.799 1.00 96.81 265 LEU A C 1
ATOM 2006 O O . LEU A 1 265 ? 21.189 -9.904 -8.733 1.00 96.81 2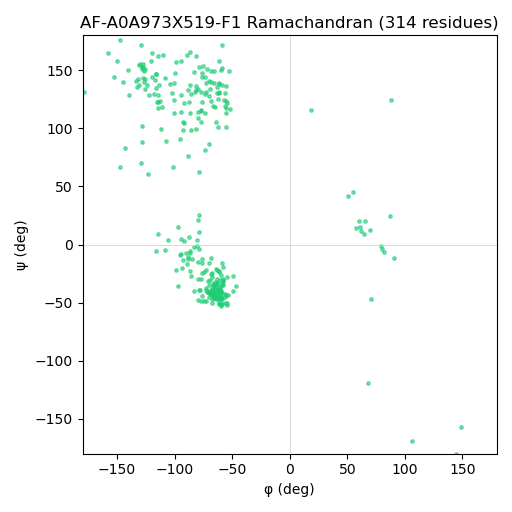65 LEU A O 1
ATOM 2010 N N . THR A 1 266 ? 21.597 -9.595 -10.907 1.00 97.81 266 THR A N 1
ATOM 2011 C CA . THR A 1 266 ? 22.826 -10.389 -10.948 1.00 97.81 266 THR A CA 1
ATOM 2012 C C . THR A 1 266 ? 23.965 -9.546 -11.505 1.00 97.81 266 THR A C 1
ATOM 2014 O O . THR A 1 266 ? 23.813 -8.966 -12.578 1.00 97.81 266 THR A O 1
ATOM 2017 N N . THR A 1 267 ? 25.107 -9.470 -10.823 1.00 97.69 267 THR A N 1
ATOM 2018 C CA . THR A 1 267 ? 26.288 -8.752 -11.334 1.00 97.69 267 THR A CA 1
ATOM 2019 C C . THR A 1 267 ? 26.775 -9.378 -12.646 1.00 97.69 267 THR A C 1
ATOM 2021 O O . THR A 1 267 ? 26.948 -10.593 -12.749 1.00 97.69 267 THR A O 1
ATOM 2024 N N . ASN A 1 268 ? 27.012 -8.573 -13.682 1.00 97.38 268 ASN A N 1
ATOM 2025 C CA . ASN A 1 268 ? 27.510 -9.053 -14.981 1.00 97.38 268 ASN A CA 1
ATOM 2026 C C . ASN A 1 268 ? 29.042 -8.946 -15.124 1.00 97.38 268 ASN A C 1
ATOM 2028 O O . ASN A 1 268 ? 29.621 -9.519 -16.055 1.00 97.38 268 ASN A O 1
ATOM 2032 N N . LYS A 1 269 ? 29.690 -8.281 -14.163 1.00 97.50 269 LYS A N 1
ATOM 2033 C CA . LYS A 1 269 ? 31.138 -8.170 -13.965 1.00 97.50 269 LYS A CA 1
ATOM 2034 C C . LYS A 1 269 ? 31.453 -8.077 -12.468 1.00 97.50 269 LYS A C 1
ATOM 2036 O O . LYS A 1 269 ? 30.533 -8.018 -11.658 1.00 97.50 269 LYS A O 1
ATOM 2041 N N . ASP A 1 270 ? 32.730 -8.051 -12.115 1.00 97.62 270 ASP A N 1
ATOM 2042 C CA . ASP A 1 270 ? 33.155 -7.749 -10.748 1.00 97.62 270 ASP A CA 1
ATOM 2043 C C . ASP A 1 270 ? 32.879 -6.272 -10.434 1.00 97.62 270 ASP A C 1
ATOM 2045 O O . ASP A 1 270 ? 33.170 -5.388 -11.249 1.00 97.62 270 ASP A O 1
ATOM 2049 N N . VAL A 1 271 ? 32.296 -5.994 -9.268 1.00 97.44 271 VAL A N 1
ATOM 2050 C CA . VAL A 1 271 ? 31.881 -4.643 -8.875 1.00 97.44 271 VAL A CA 1
ATOM 2051 C C . VAL A 1 271 ? 32.341 -4.338 -7.455 1.00 97.44 271 VAL A C 1
ATOM 2053 O O . VAL A 1 271 ? 32.202 -5.153 -6.547 1.00 97.44 271 VAL A O 1
ATOM 2056 N N . ASN A 1 272 ? 32.876 -3.136 -7.262 1.00 97.69 272 ASN A N 1
ATOM 2057 C CA . ASN A 1 272 ? 33.316 -2.662 -5.956 1.00 97.69 272 ASN A CA 1
ATOM 2058 C C . ASN A 1 272 ? 32.118 -2.388 -5.040 1.00 97.69 272 ASN A C 1
ATOM 2060 O O . ASN A 1 272 ? 31.228 -1.614 -5.399 1.00 97.69 272 ASN A O 1
ATOM 2064 N N . LEU A 1 273 ? 32.156 -2.975 -3.850 1.00 96.94 273 LEU A N 1
ATOM 2065 C CA . LEU A 1 273 ? 31.257 -2.711 -2.740 1.00 96.94 273 LEU A CA 1
ATOM 2066 C C . LEU A 1 273 ? 31.969 -1.827 -1.721 1.00 96.94 273 LEU A C 1
ATOM 2068 O O . LEU A 1 273 ? 33.115 -2.074 -1.339 1.00 96.94 273 LEU A O 1
ATOM 2072 N N . ARG A 1 274 ? 31.289 -0.763 -1.313 1.00 95.81 274 ARG A N 1
ATOM 2073 C CA . ARG A 1 274 ? 31.846 0.310 -0.490 1.00 95.81 274 ARG A CA 1
ATOM 2074 C C . ARG A 1 274 ? 30.965 0.548 0.718 1.00 95.81 274 ARG A C 1
ATOM 2076 O O . ARG A 1 274 ? 29.762 0.330 0.658 1.00 95.81 274 ARG A O 1
ATOM 2083 N N . LYS A 1 275 ? 31.548 1.049 1.804 1.00 94.56 275 LYS A N 1
ATOM 2084 C CA . LYS A 1 275 ? 30.770 1.395 2.998 1.00 94.56 275 LYS A CA 1
ATOM 2085 C C . LYS A 1 275 ? 29.789 2.537 2.723 1.00 94.56 275 LYS A C 1
ATOM 2087 O O . LYS A 1 275 ? 28.655 2.489 3.178 1.00 94.56 275 LYS A O 1
ATOM 2092 N N . GLU A 1 276 ? 30.222 3.517 1.935 1.00 93.69 276 GLU A N 1
ATOM 2093 C CA . GLU A 1 276 ? 29.435 4.683 1.538 1.00 93.69 276 GLU A CA 1
ATOM 2094 C C . GLU A 1 276 ? 29.461 4.859 0.014 1.00 93.69 276 GLU A C 1
ATOM 2096 O O . GLU A 1 276 ? 30.427 4.496 -0.669 1.00 93.69 276 GLU A O 1
ATOM 2101 N N . ALA A 1 277 ? 28.398 5.442 -0.537 1.00 94.31 277 ALA A N 1
ATOM 2102 C CA . ALA A 1 277 ? 28.347 5.780 -1.955 1.00 94.31 277 ALA A CA 1
ATOM 2103 C C . ALA A 1 277 ? 29.429 6.818 -2.307 1.00 94.31 277 ALA A C 1
ATOM 2105 O O . ALA A 1 277 ? 29.610 7.803 -1.594 1.00 94.31 277 ALA A O 1
ATOM 2106 N N . ALA A 1 278 ? 30.130 6.602 -3.426 1.00 93.00 278 ALA A N 1
ATOM 2107 C CA . ALA A 1 278 ? 31.262 7.418 -3.883 1.00 93.00 278 ALA A CA 1
ATOM 2108 C C . ALA A 1 278 ? 32.488 7.479 -2.941 1.00 93.00 278 ALA A C 1
ATOM 2110 O O . ALA A 1 278 ? 33.377 8.303 -3.159 1.00 93.00 278 ALA A O 1
ATOM 2111 N N . ASP A 1 279 ? 32.600 6.590 -1.947 1.00 92.19 279 ASP A N 1
ATOM 2112 C CA . ASP A 1 279 ? 33.819 6.470 -1.137 1.00 92.19 279 ASP A CA 1
ATOM 2113 C C . ASP A 1 279 ? 34.888 5.628 -1.844 1.00 92.19 279 ASP A C 1
ATOM 2115 O O . ASP A 1 279 ? 34.874 4.399 -1.802 1.00 92.19 279 ASP A O 1
ATOM 2119 N N . TRP A 1 280 ? 35.858 6.286 -2.477 1.00 87.88 280 TRP A N 1
ATOM 2120 C CA . TRP A 1 280 ? 36.924 5.623 -3.233 1.00 87.88 280 TRP A CA 1
ATOM 2121 C C . TRP A 1 280 ? 38.061 5.043 -2.374 1.00 87.88 280 TRP A C 1
ATOM 2123 O O . TRP A 1 280 ? 38.944 4.393 -2.931 1.00 87.88 280 TRP A O 1
ATOM 2133 N N . SER A 1 281 ? 38.044 5.238 -1.050 1.00 85.25 281 SER A N 1
ATOM 2134 C CA . SER A 1 281 ? 39.186 4.944 -0.169 1.00 85.25 281 SER A CA 1
ATOM 2135 C C . SER A 1 281 ? 39.390 3.456 0.144 1.00 85.25 281 SER A C 1
ATOM 2137 O O . SER A 1 281 ? 40.530 3.023 0.311 1.00 85.25 281 SER A O 1
ATOM 2139 N N . ALA A 1 282 ? 38.319 2.657 0.165 1.00 75.94 282 ALA A N 1
ATOM 2140 C CA . ALA A 1 282 ? 38.373 1.207 0.347 1.00 75.94 282 ALA A CA 1
ATOM 2141 C C . ALA A 1 282 ? 37.175 0.519 -0.328 1.00 75.94 282 ALA A C 1
ATOM 2143 O O . ALA A 1 282 ? 36.067 1.056 -0.342 1.00 75.94 282 ALA A O 1
ATOM 2144 N N . ALA A 1 283 ? 37.395 -0.670 -0.896 1.00 88.62 283 ALA A N 1
ATOM 2145 C CA . ALA A 1 283 ? 36.334 -1.496 -1.464 1.00 88.62 283 ALA A CA 1
ATOM 2146 C C . ALA A 1 283 ? 36.617 -2.985 -1.258 1.00 88.62 283 ALA A C 1
ATOM 2148 O O . ALA A 1 283 ? 37.751 -3.435 -1.430 1.00 88.62 283 ALA A O 1
ATOM 2149 N N . SER A 1 284 ? 35.575 -3.747 -0.940 1.00 94.94 284 SER A N 1
ATOM 2150 C CA . SER A 1 284 ? 35.539 -5.180 -1.227 1.00 94.94 284 SER A CA 1
ATOM 2151 C C . SER A 1 284 ? 35.000 -5.390 -2.647 1.00 94.94 284 SER A C 1
ATOM 2153 O O . SER A 1 284 ? 34.467 -4.468 -3.267 1.00 94.94 284 SER A O 1
ATOM 2155 N N . VAL A 1 285 ? 35.168 -6.590 -3.203 1.00 96.88 285 VAL A N 1
ATOM 2156 C CA . VAL A 1 285 ? 34.716 -6.904 -4.566 1.00 96.88 285 VAL A CA 1
ATOM 2157 C C . VAL A 1 285 ? 33.587 -7.920 -4.505 1.00 96.88 285 VAL A C 1
ATOM 2159 O O . VAL A 1 285 ? 33.755 -9.021 -3.981 1.00 96.88 285 VAL A O 1
ATOM 2162 N N . VAL A 1 286 ? 32.445 -7.565 -5.089 1.00 96.56 286 VAL A N 1
ATOM 2163 C CA . VAL A 1 286 ? 31.360 -8.498 -5.386 1.00 96.56 286 VAL A CA 1
ATOM 2164 C C . VAL A 1 286 ? 31.656 -9.108 -6.746 1.00 96.56 286 VAL A C 1
ATOM 2166 O O . VAL A 1 286 ? 31.654 -8.414 -7.764 1.00 96.56 286 VAL A O 1
ATOM 2169 N N . ALA A 1 287 ? 31.945 -10.407 -6.749 1.00 97.69 287 ALA A N 1
ATOM 2170 C CA . ALA A 1 287 ? 32.275 -11.138 -7.965 1.00 97.69 287 ALA A CA 1
ATOM 2171 C C . ALA A 1 287 ? 31.118 -11.120 -8.980 1.00 97.69 287 ALA A C 1
ATOM 2173 O O . ALA A 1 287 ? 29.948 -10.971 -8.617 1.00 97.69 287 ALA A O 1
ATOM 2174 N N . LYS A 1 288 ? 31.441 -11.332 -10.255 1.00 97.62 288 LYS A N 1
ATOM 2175 C CA . LYS A 1 288 ? 30.471 -11.598 -11.321 1.00 97.62 288 LYS A CA 1
ATOM 2176 C C . LYS A 1 288 ? 29.524 -12.755 -10.957 1.00 97.62 288 LYS A C 1
ATOM 2178 O O . LYS A 1 288 ? 29.915 -13.722 -10.306 1.00 97.62 288 LYS A O 1
ATOM 2183 N N . ASN A 1 289 ? 28.296 -12.688 -11.468 1.00 96.31 289 ASN A N 1
ATOM 2184 C CA . ASN A 1 289 ? 27.206 -13.645 -11.270 1.00 96.31 289 ASN A CA 1
ATOM 2185 C C . ASN A 1 289 ? 26.691 -13.739 -9.824 1.00 96.31 289 ASN A C 1
ATOM 2187 O O . ASN A 1 289 ? 26.064 -14.733 -9.457 1.00 96.31 289 ASN A O 1
ATOM 2191 N N . LYS A 1 290 ? 26.934 -12.720 -8.997 1.00 97.62 290 LYS A N 1
ATOM 2192 C CA . LYS A 1 290 ? 26.367 -12.633 -7.650 1.00 97.62 290 LYS A CA 1
ATOM 2193 C C . LYS A 1 290 ? 24.994 -11.990 -7.686 1.00 97.62 290 LYS A C 1
ATOM 2195 O O . LYS A 1 290 ? 24.788 -11.014 -8.407 1.00 97.62 290 LYS A O 1
ATOM 2200 N N . VAL A 1 291 ? 24.069 -12.566 -6.924 1.00 95.19 291 VAL A N 1
ATOM 2201 C CA . VAL A 1 291 ? 22.722 -12.027 -6.748 1.00 95.19 291 VAL A CA 1
ATOM 2202 C C . VAL A 1 291 ? 22.789 -10.895 -5.733 1.00 95.19 291 VAL A C 1
ATOM 2204 O O . VAL A 1 291 ? 23.446 -11.024 -4.705 1.00 95.19 291 VAL A O 1
ATOM 2207 N N . VAL A 1 292 ? 22.143 -9.778 -6.046 1.00 96.69 292 VAL A N 1
ATOM 2208 C CA . VAL A 1 292 ? 22.052 -8.621 -5.156 1.00 96.69 292 VAL A CA 1
ATOM 2209 C C . VAL A 1 292 ? 20.608 -8.151 -5.084 1.00 96.69 292 VAL A C 1
ATOM 2211 O O . VAL A 1 292 ? 19.898 -8.149 -6.093 1.00 96.69 292 VAL A O 1
ATOM 2214 N N . HIS A 1 293 ? 20.186 -7.726 -3.901 1.00 91.88 293 HIS A N 1
ATOM 2215 C CA . HIS A 1 293 ? 18.908 -7.061 -3.689 1.00 91.88 293 HIS A CA 1
ATOM 2216 C C . HIS A 1 293 ? 19.146 -5.556 -3.588 1.00 91.88 293 HIS A C 1
ATOM 2218 O O . HIS A 1 293 ? 19.941 -5.113 -2.763 1.00 91.88 293 HIS A O 1
ATOM 2224 N N . ILE A 1 294 ? 18.472 -4.761 -4.420 1.00 94.44 294 ILE A N 1
ATOM 2225 C CA . ILE A 1 294 ? 18.583 -3.300 -4.383 1.00 94.44 294 ILE A CA 1
ATOM 2226 C C . ILE A 1 294 ? 17.714 -2.768 -3.249 1.00 94.44 294 ILE A C 1
ATOM 2228 O O . ILE A 1 294 ? 16.491 -2.855 -3.298 1.00 94.44 294 ILE A O 1
ATOM 2232 N N . VAL A 1 295 ? 18.341 -2.192 -2.234 1.00 88.75 295 VAL A N 1
ATOM 2233 C CA . VAL A 1 295 ? 17.657 -1.680 -1.041 1.00 88.75 295 VAL A CA 1
ATOM 2234 C C . VAL A 1 295 ? 17.412 -0.178 -1.139 1.00 88.75 295 VAL A C 1
ATOM 2236 O O . VAL A 1 295 ? 16.391 0.324 -0.680 1.00 88.75 295 VAL A O 1
ATOM 2239 N N . ASN A 1 296 ? 18.346 0.555 -1.741 1.00 90.44 296 ASN A N 1
ATOM 2240 C CA . ASN A 1 296 ? 18.259 2.004 -1.882 1.00 90.44 296 ASN A CA 1
ATOM 2241 C C . ASN A 1 296 ? 18.977 2.457 -3.156 1.00 90.44 296 ASN A C 1
ATOM 2243 O O . ASN A 1 296 ? 19.857 1.753 -3.651 1.00 90.44 296 ASN A O 1
ATOM 2247 N N . LEU A 1 297 ? 18.631 3.637 -3.669 1.00 92.81 297 LEU A N 1
ATOM 2248 C CA . LEU A 1 297 ? 19.252 4.255 -4.837 1.00 92.81 297 LEU A CA 1
ATOM 2249 C C . LEU A 1 297 ? 19.614 5.710 -4.542 1.00 92.81 297 LEU A C 1
ATOM 2251 O O . LEU A 1 297 ? 18.828 6.461 -3.970 1.00 92.81 297 LEU A O 1
ATOM 2255 N N . ARG A 1 298 ? 20.802 6.135 -4.975 1.00 93.56 298 ARG A N 1
ATOM 2256 C CA . ARG A 1 298 ? 21.254 7.524 -4.854 1.00 93.56 298 ARG A CA 1
ATOM 2257 C C . ARG A 1 298 ? 21.989 7.949 -6.117 1.00 93.56 298 ARG A C 1
ATOM 2259 O O . ARG A 1 298 ? 22.919 7.278 -6.554 1.00 93.56 298 ARG A O 1
ATOM 2266 N N . SER A 1 299 ? 21.593 9.079 -6.697 1.00 93.31 299 SER A N 1
ATOM 2267 C CA . SER A 1 299 ? 22.349 9.722 -7.775 1.00 93.31 299 SER A CA 1
ATOM 2268 C C . SER A 1 299 ? 23.308 10.736 -7.163 1.00 93.31 299 SER A C 1
ATOM 2270 O O . SER A 1 299 ? 22.877 11.633 -6.438 1.00 93.31 299 SER A O 1
ATOM 2272 N N . LEU A 1 300 ? 24.605 10.578 -7.417 1.00 92.44 300 LEU A N 1
ATOM 2273 C CA . LEU A 1 300 ? 25.645 11.469 -6.906 1.00 92.44 300 LEU A CA 1
ATOM 2274 C C . LEU A 1 300 ? 26.355 12.176 -8.056 1.00 92.44 300 LEU A C 1
ATOM 2276 O O . LEU A 1 300 ? 26.529 11.604 -9.133 1.00 92.44 300 LEU A O 1
ATOM 2280 N N . SER A 1 301 ? 26.781 13.419 -7.816 1.00 94.88 301 SER A N 1
ATOM 2281 C CA . SER A 1 301 ? 27.623 14.154 -8.762 1.00 94.88 301 SER A CA 1
ATOM 2282 C C . SER A 1 301 ? 28.959 13.434 -8.936 1.00 94.88 301 SER A C 1
ATOM 2284 O O . SER A 1 301 ? 29.615 13.090 -7.954 1.00 94.88 301 SER A O 1
ATOM 2286 N N . ALA A 1 302 ? 29.354 13.215 -10.187 1.00 93.44 302 ALA A N 1
ATOM 2287 C CA . ALA A 1 302 ? 30.621 12.593 -10.567 1.00 93.44 302 ALA A CA 1
ATOM 2288 C C . ALA A 1 302 ? 31.551 13.569 -11.313 1.00 93.44 302 ALA A C 1
ATOM 2290 O O . ALA A 1 302 ? 32.577 13.167 -11.856 1.00 93.44 302 ALA A O 1
ATOM 2291 N N . GLY A 1 303 ? 31.186 14.853 -11.350 1.00 92.25 303 GLY A N 1
ATOM 2292 C CA . GLY A 1 303 ? 31.893 15.905 -12.070 1.00 92.25 303 GLY A CA 1
ATOM 2293 C C . GLY A 1 303 ? 30.927 16.935 -12.663 1.00 92.25 303 GLY A C 1
ATOM 2294 O O . GLY A 1 303 ? 29.708 16.814 -12.505 1.00 92.25 303 GLY A O 1
ATOM 2295 N N . PRO A 1 304 ? 31.440 17.964 -13.359 1.00 93.31 304 PRO A N 1
ATOM 2296 C CA . PRO A 1 304 ? 30.602 18.949 -14.035 1.00 93.31 304 PRO A CA 1
ATOM 2297 C C . PRO A 1 304 ? 29.649 18.272 -15.028 1.00 93.31 304 PRO A C 1
ATOM 2299 O O . PRO A 1 304 ? 30.089 17.622 -15.973 1.00 93.31 304 PRO A O 1
ATOM 2302 N N . ASN A 1 305 ? 28.340 18.435 -14.817 1.00 93.44 305 ASN A N 1
ATOM 2303 C CA . ASN A 1 305 ? 27.267 17.871 -15.652 1.00 93.44 305 ASN A CA 1
ATOM 2304 C C . ASN A 1 305 ? 27.244 16.334 -15.745 1.00 93.44 305 ASN A C 1
ATOM 2306 O O . ASN A 1 305 ? 26.653 15.785 -16.674 1.00 93.44 305 ASN A O 1
ATOM 2310 N N . GLN A 1 306 ? 27.870 15.634 -14.798 1.00 94.12 306 GLN A N 1
ATOM 2311 C CA . GLN A 1 306 ? 27.877 14.177 -14.758 1.00 94.12 306 GLN A CA 1
ATOM 2312 C C . GLN A 1 306 ? 27.347 13.681 -13.419 1.00 94.12 306 GLN A C 1
ATOM 2314 O O . GLN A 1 306 ? 27.711 14.188 -12.359 1.00 94.12 306 GLN A O 1
ATOM 2319 N N . SER A 1 307 ? 26.513 12.648 -13.470 1.00 93.88 307 SER A N 1
ATOM 2320 C CA . SER A 1 307 ? 26.070 11.919 -12.289 1.00 93.88 307 SER A CA 1
ATOM 2321 C C . SER A 1 307 ? 26.304 10.426 -12.462 1.00 93.88 307 SER A C 1
ATOM 2323 O O . SER A 1 307 ? 26.361 9.907 -13.580 1.00 93.88 307 SER A O 1
ATOM 2325 N N . GLN A 1 308 ? 26.422 9.734 -11.339 1.00 96.06 308 GLN A N 1
ATOM 2326 C CA . GLN A 1 308 ? 26.514 8.285 -11.280 1.00 96.06 308 GLN A CA 1
ATOM 2327 C C . GLN A 1 308 ? 25.439 7.765 -10.337 1.00 96.06 308 GLN A C 1
ATOM 2329 O O . GLN A 1 308 ? 25.263 8.302 -9.240 1.00 96.06 308 GLN A O 1
ATOM 2334 N N . LEU A 1 309 ? 24.724 6.728 -10.767 1.00 96.00 309 LEU A N 1
ATOM 2335 C CA . LEU A 1 309 ? 23.738 6.061 -9.933 1.00 96.00 309 LEU A CA 1
ATOM 2336 C C . LEU A 1 309 ? 24.421 4.997 -9.069 1.00 96.00 309 LEU A C 1
ATOM 2338 O O . LEU A 1 309 ? 25.177 4.159 -9.566 1.00 96.00 309 LEU A O 1
ATOM 2342 N N . TRP A 1 310 ? 24.135 5.044 -7.775 1.00 97.56 310 TRP A N 1
ATOM 2343 C CA . TRP A 1 310 ? 24.629 4.131 -6.754 1.00 97.56 310 TRP A CA 1
ATOM 2344 C C . TRP A 1 310 ? 23.461 3.375 -6.136 1.00 97.56 310 TRP A C 1
ATOM 2346 O O . TRP A 1 310 ? 22.406 3.965 -5.902 1.00 97.56 310 TRP A O 1
ATOM 2356 N N . ALA A 1 311 ? 23.662 2.095 -5.845 1.00 96.69 311 ALA A N 1
ATOM 2357 C CA . ALA A 1 311 ? 22.708 1.271 -5.123 1.00 96.69 311 ALA A CA 1
ATOM 2358 C C . ALA A 1 311 ? 23.281 0.811 -3.792 1.00 96.69 311 ALA A C 1
ATOM 2360 O O . ALA A 1 311 ? 24.416 0.339 -3.746 1.00 96.69 311 ALA A O 1
ATOM 2361 N N . GLN A 1 312 ? 22.479 0.906 -2.738 1.00 96.56 312 GLN A N 1
ATOM 2362 C CA . GLN A 1 312 ? 22.718 0.158 -1.512 1.00 96.56 312 GLN A CA 1
ATOM 2363 C C . GLN A 1 312 ? 22.181 -1.254 -1.713 1.00 96.56 312 GLN A C 1
ATOM 2365 O O . GLN A 1 312 ? 21.067 -1.410 -2.224 1.00 96.56 312 GLN A O 1
ATOM 2370 N N . VAL A 1 313 ? 22.961 -2.264 -1.345 1.00 96.06 313 VAL A N 1
ATOM 2371 C CA . VAL A 1 313 ? 22.643 -3.661 -1.640 1.00 96.06 313 VAL A CA 1
ATOM 2372 C C . VAL A 1 313 ? 22.636 -4.544 -0.396 1.00 96.06 313 VAL A C 1
ATOM 2374 O O . VAL A 1 313 ? 23.364 -4.288 0.560 1.00 96.06 313 VAL A O 1
ATOM 2377 N N . ASP A 1 314 ? 21.820 -5.592 -0.464 1.00 94.06 314 ASP A N 1
ATOM 2378 C CA . ASP A 1 314 ? 21.823 -6.767 0.417 1.00 94.06 314 ASP A CA 1
ATOM 2379 C C . ASP A 1 314 ? 22.293 -7.973 -0.428 1.00 94.06 314 ASP A C 1
ATOM 2381 O O . ASP A 1 314 ? 21.704 -8.285 -1.475 1.00 94.06 314 ASP A O 1
ATOM 2385 N N . LEU A 1 315 ? 23.421 -8.569 -0.037 1.00 90.75 315 LEU A N 1
ATOM 2386 C CA . LEU A 1 315 ? 24.062 -9.720 -0.666 1.00 90.75 315 LEU A CA 1
ATOM 2387 C C . LEU A 1 315 ? 23.558 -10.994 0.018 1.00 90.75 315 LEU A C 1
ATOM 2389 O O . LEU A 1 315 ? 23.986 -11.337 1.118 1.00 90.75 315 LEU A O 1
ATOM 2393 N N . ARG A 1 316 ? 22.680 -11.729 -0.665 1.00 77.06 316 ARG A N 1
ATOM 2394 C CA . ARG A 1 316 ? 22.163 -13.023 -0.196 1.00 77.06 316 ARG A CA 1
ATOM 2395 C C . ARG A 1 316 ? 22.762 -14.197 -0.957 1.00 77.06 316 ARG A C 1
ATOM 2397 O O . ARG A 1 316 ? 23.085 -14.038 -2.158 1.00 77.06 316 ARG A O 1
#

pLDDT: mean 78.14, std 22.07, range [26.19, 98.69]

Foldseek 3Di:
DDDDDDDPDDPCDPDPDPQDVVNVVVCVVPVPPDDLCNQLVVLCVVCVVVVVVLVCLQVVQCVVQKDQDDPVLCVLQVVLQVLDDSRLAIEGELTCSVVQAWAAFQSYTYHNHDADPVDLQRLLQVQLNVLLNSVQSVQVGRSSSVSVLVVVQVVCCVVPVDRPSCPPCVSNVVSNVRSLVSSVSVVDPPSVVSCRPDDDPDDDDDDDDDDDDPVVVVVLVVVCVVVPDDFQAKWWQDDKPDQWGQWDAPPHTDGPVNDDQQGWIFGQAKIWGDRYPPPPPDTDIDGGGFIWHFHDWDWDDPDVVIIIIMTGTHGD

Sequence (316 aa):
MPAGPGGVFGPGGPGVGPITGEDLKKCLTDPNSCASVVVSGFAYSVVAPIVDQYLSYLQGQAAGKWQSLPESVINIIAPKYPDIDLHTTRYATEIDTIHKQHITLGNEIFFTTRMDFTNIGGICLLAHELEHSVQASKRGGVRPFLAEYIAKGAGKIIEKKSIDIHDDIDLERDAIQKSKAVIELYGWKNIENCNIPRITVSTSTGGLALNITKDDTDKTERLVKATGQEFDGWMALHDVGATSSFFNKAGHPINAANINVGDILTTNKDVNLRKEAADWSAASVVAKNKVVHIVNLRSLSAGPNQSQLWAQVDLR

Solvent-accessible surface area (backbone atoms only — not comparable to full-atom values): 18518 Å² total; per-residue (Å²): 135,83,85,77,84,81,78,98,76,68,102,66,72,85,80,79,67,88,85,48,76,63,59,48,54,49,30,75,76,37,63,87,78,43,61,69,67,60,59,29,54,51,57,30,63,76,43,38,67,60,50,52,50,49,51,51,53,49,51,61,67,32,59,95,45,69,38,69,66,54,68,77,54,46,75,64,48,43,89,79,41,83,76,55,66,63,88,72,26,32,35,21,54,63,38,82,60,87,78,68,51,67,48,52,58,36,53,39,35,39,29,44,47,83,81,48,75,91,43,64,50,33,43,26,45,50,37,27,42,51,39,45,22,39,55,12,47,78,50,74,26,46,64,53,31,51,21,48,50,47,53,57,27,44,57,40,26,76,74,69,75,45,83,54,76,83,62,49,62,66,67,48,48,51,15,54,54,48,12,53,66,51,43,51,74,76,68,55,83,67,63,81,58,52,68,67,87,74,82,79,84,85,79,88,80,77,98,71,82,91,79,80,58,72,69,65,56,52,50,54,56,49,55,43,65,72,67,71,64,84,60,78,22,18,30,69,34,37,58,78,86,52,66,60,29,48,35,18,50,92,89,36,85,39,46,46,92,76,66,52,70,74,38,69,34,29,27,73,42,72,41,55,33,11,86,44,76,91,47,83,90,58,67,53,74,46,54,52,72,37,51,35,34,29,68,39,77,46,80,41,80,73,54,92,97,36,56,33,49,28,30,31,31,40,77,111

Secondary structure (DSSP, 8-state):
-PPPPPPS-SS-----PPPPHHHHHHHHH-GGGS-HHHHHHHHHHHHHHHHHHHHHHHHHHHTTT-EEPPHHHHHHHGGG-TTS-TTS-EEESS---SS-S-EEETTEEE-SS---TTSHHHHHHHHHHHHHHHHHHHTTSHHHHHHHHHHHHHHHHHHHSS--GGG-HHHHHHHHHHHHHHHGGGT---GGG------------SSS-----HHHHHHHHHHHHHHT----EEEESS-TT--EEEEEETTEEEEGGG--TT-EEEESS-EEEESSTT-TT--EEE-TT-EEEEEEEEEEEEETTEEEEEEEEE--

Nearest PDB structures (foldseek):
  7d59-assembly1_B  TM=2.698E-01  e=5.625E-01  Homo sapiens
  5krv-assembly1_A  TM=2.862E-01  e=8.969E+00  Vibrio vulnificus CMCP6

Mean predicted aligned error: 15.89 Å

Ra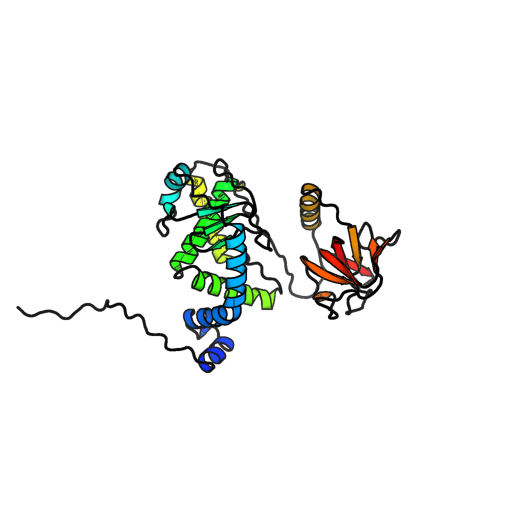dius of gyration: 24.42 Å; Cα contacts (8 Å, |Δi|>4): 430; chains: 1; bounding box: 101×40×54 Å